Protein AF-C5CE84-F1 (afdb_monomer_lite)

Organism: Kosmotoga olearia (strain ATCC BAA-1733 / DSM 21960 / TBF 19.5.1) (NCBI:txid521045)

Structure (mmCIF, N/CA/C/O backbone):
data_AF-C5CE84-F1
#
_entry.id   AF-C5CE84-F1
#
loop_
_atom_site.group_PDB
_atom_site.id
_atom_site.type_symbol
_atom_site.label_atom_id
_atom_site.label_alt_id
_atom_site.label_comp_id
_atom_site.label_asym_id
_atom_site.label_entity_id
_atom_site.label_seq_id
_atom_site.pdbx_PDB_ins_code
_atom_site.Cartn_x
_atom_site.Cartn_y
_atom_site.Cartn_z
_atom_site.occupancy
_atom_site.B_iso_or_equiv
_atom_site.auth_seq_id
_atom_site.auth_comp_id
_atom_site.auth_asym_id
_atom_site.auth_atom_id
_atom_site.pdbx_PDB_model_num
ATOM 1 N N . MET A 1 1 ? 23.844 5.093 -7.177 1.00 65.25 1 MET A N 1
ATOM 2 C CA . MET A 1 1 ? 23.039 5.162 -8.413 1.00 65.25 1 MET A CA 1
ATOM 3 C C . MET A 1 1 ? 23.640 6.223 -9.319 1.00 65.25 1 MET A C 1
ATOM 5 O O . MET A 1 1 ? 23.905 7.320 -8.838 1.00 65.25 1 MET A O 1
ATOM 9 N N . GLU A 1 2 ? 23.893 5.894 -10.584 1.00 76.75 2 GLU A N 1
ATOM 10 C CA . GLU A 1 2 ? 24.463 6.831 -11.560 1.00 76.75 2 GLU A CA 1
ATOM 11 C C . GLU A 1 2 ? 23.515 8.010 -11.845 1.00 76.75 2 GLU A C 1
ATOM 13 O O . GLU A 1 2 ? 22.289 7.858 -11.843 1.00 76.75 2 GLU A O 1
ATOM 18 N N . LYS A 1 3 ? 24.077 9.202 -12.092 1.00 73.31 3 LYS A N 1
ATOM 19 C CA . LYS A 1 3 ? 23.316 10.443 -12.332 1.00 73.31 3 LYS A CA 1
ATOM 20 C C . LYS A 1 3 ? 22.379 10.320 -13.544 1.00 73.31 3 LYS A C 1
ATOM 22 O O . LYS A 1 3 ? 21.210 10.686 -13.445 1.00 73.31 3 LYS A O 1
ATOM 27 N N . SER A 1 4 ? 22.867 9.705 -14.619 1.00 79.44 4 SER A N 1
ATOM 28 C CA . SER A 1 4 ? 22.119 9.407 -15.848 1.00 79.44 4 SER A CA 1
ATOM 29 C C . SER A 1 4 ? 20.896 8.518 -15.595 1.00 79.44 4 SER A C 1
ATOM 31 O O . SER A 1 4 ? 19.817 8.752 -16.141 1.00 79.44 4 SER A O 1
ATOM 33 N N . LEU A 1 5 ? 21.026 7.515 -14.719 1.00 80.25 5 LEU A N 1
ATOM 34 C CA . LEU A 1 5 ? 19.924 6.623 -14.370 1.00 80.25 5 LEU A CA 1
ATOM 35 C C . LEU A 1 5 ? 18.842 7.372 -13.587 1.00 80.25 5 LEU A C 1
ATOM 37 O O . LEU A 1 5 ? 17.655 7.227 -13.869 1.00 80.25 5 LEU A O 1
ATOM 41 N N . ARG A 1 6 ? 19.236 8.227 -12.638 1.00 83.94 6 ARG A N 1
ATOM 42 C CA . ARG A 1 6 ? 18.285 9.040 -11.870 1.00 83.94 6 ARG A CA 1
ATOM 43 C C . ARG A 1 6 ? 17.503 10.008 -12.759 1.00 83.94 6 ARG A C 1
ATOM 45 O O . ARG A 1 6 ? 16.295 10.160 -12.568 1.00 83.94 6 ARG A O 1
ATOM 52 N N . GLU A 1 7 ? 18.171 10.639 -13.719 1.00 86.94 7 GLU A N 1
ATOM 53 C CA . GLU A 1 7 ? 17.544 11.525 -14.707 1.00 86.94 7 GLU A CA 1
ATOM 54 C C . GLU A 1 7 ? 16.517 10.759 -15.547 1.00 86.94 7 GLU A C 1
ATOM 56 O O . GLU A 1 7 ? 15.355 11.164 -15.596 1.00 86.94 7 GLU A O 1
ATOM 61 N N . LYS A 1 8 ? 16.884 9.577 -16.063 1.00 86.69 8 LYS A N 1
ATOM 62 C CA . LYS A 1 8 ? 15.969 8.705 -16.816 1.00 86.69 8 LYS A CA 1
ATOM 63 C C . LYS A 1 8 ? 14.709 8.332 -16.025 1.00 86.69 8 LYS A C 1
ATOM 65 O O . LYS A 1 8 ? 13.608 8.341 -16.570 1.00 86.69 8 LYS A O 1
ATOM 70 N N . TYR A 1 9 ? 14.838 7.986 -14.742 1.00 90.81 9 TYR A N 1
ATOM 71 C CA . TYR A 1 9 ? 13.667 7.677 -13.908 1.00 90.81 9 TYR A CA 1
ATOM 72 C C . TYR A 1 9 ? 12.831 8.928 -13.629 1.00 90.81 9 TYR A C 1
ATOM 74 O O . TYR A 1 9 ? 11.606 8.858 -13.641 1.00 90.81 9 TYR A O 1
ATOM 82 N N . THR A 1 10 ? 13.471 10.074 -13.406 1.00 91.00 10 THR A N 1
ATOM 83 C CA . THR A 1 10 ? 12.764 11.342 -13.174 1.00 91.00 10 THR A CA 1
ATOM 84 C C . THR A 1 10 ? 11.937 11.740 -14.396 1.00 91.00 10 THR A C 1
ATOM 86 O O . THR A 1 10 ? 10.775 12.115 -14.254 1.00 91.00 10 THR A O 1
ATOM 89 N N . GLU A 1 11 ? 12.494 11.575 -15.596 1.00 91.12 11 GLU A N 1
ATOM 90 C CA . GLU A 1 11 ? 11.783 11.771 -16.860 1.00 91.12 11 GLU A CA 1
ATOM 91 C C . GLU A 1 11 ? 10.609 10.786 -16.999 1.00 91.12 11 GLU A C 1
ATOM 93 O O . GLU A 1 11 ? 9.464 11.192 -17.231 1.00 91.12 11 GLU A O 1
ATOM 98 N N . ALA A 1 12 ? 10.872 9.491 -16.782 1.00 90.75 12 ALA A N 1
ATOM 99 C CA . ALA A 1 12 ? 9.869 8.440 -16.908 1.00 90.75 12 ALA A CA 1
ATOM 100 C C . ALA A 1 12 ? 8.685 8.630 -15.943 1.00 90.75 12 ALA A C 1
ATOM 102 O O . ALA A 1 12 ? 7.542 8.384 -16.332 1.00 90.75 12 ALA A O 1
ATOM 103 N N . PHE A 1 13 ? 8.921 9.102 -14.718 1.00 93.81 13 PHE A N 1
ATOM 104 C CA . PHE A 1 13 ? 7.906 9.251 -13.667 1.00 93.81 13 PHE A CA 1
ATOM 105 C C . PHE A 1 13 ? 7.607 10.721 -13.340 1.00 93.81 13 PHE A C 1
ATOM 107 O O . PHE A 1 13 ? 7.606 11.130 -12.180 1.00 93.81 13 PHE A O 1
ATOM 114 N N . SER A 1 14 ? 7.339 11.517 -14.372 1.00 90.12 14 SER A N 1
ATOM 115 C CA . SER A 1 14 ? 6.914 12.917 -14.275 1.00 90.12 14 SER A CA 1
ATOM 116 C C . SER A 1 14 ? 5.388 13.082 -14.406 1.00 90.12 14 SER A C 1
ATOM 118 O O . SER A 1 14 ? 4.668 12.159 -14.808 1.00 90.12 14 SER A O 1
ATOM 120 N N . GLY A 1 15 ? 4.873 14.260 -14.033 1.00 91.12 15 GLY A N 1
ATOM 121 C CA . GLY A 1 15 ? 3.444 14.590 -14.107 1.00 91.12 15 GLY A CA 1
ATOM 122 C C . GLY A 1 15 ? 2.581 13.631 -13.282 1.00 91.12 15 GLY A C 1
ATOM 123 O O . GLY A 1 15 ? 2.860 13.383 -12.110 1.00 91.12 15 GLY A O 1
ATOM 124 N N . ASN A 1 16 ? 1.572 13.025 -13.915 1.00 87.19 16 ASN A N 1
ATOM 125 C CA . ASN A 1 16 ? 0.648 12.081 -13.266 1.00 87.19 16 ASN A CA 1
ATOM 126 C C . ASN A 1 16 ? 1.332 10.831 -12.679 1.00 87.19 16 ASN A C 1
ATOM 128 O O . ASN A 1 16 ? 0.719 10.116 -11.895 1.00 87.19 16 ASN A O 1
ATOM 132 N N . TRP A 1 17 ? 2.596 10.569 -13.026 1.00 90.12 17 TRP A N 1
ATOM 133 C CA . TRP A 1 17 ? 3.357 9.397 -12.582 1.00 90.12 17 TRP A CA 1
ATOM 134 C C . TRP A 1 17 ? 4.300 9.682 -11.410 1.00 90.12 17 TRP A C 1
ATOM 136 O O . TRP A 1 17 ? 4.973 8.770 -10.928 1.00 90.12 17 TRP A O 1
ATOM 146 N N . GLN A 1 18 ? 4.344 10.923 -10.919 1.00 92.06 18 GLN A N 1
ATOM 147 C CA . GLN A 1 18 ? 5.282 11.344 -9.876 1.00 92.06 18 GLN A CA 1
ATOM 148 C C . GLN A 1 18 ? 5.135 10.548 -8.572 1.00 92.06 18 GLN A C 1
ATOM 150 O O . GLN A 1 18 ? 6.119 10.320 -7.866 1.00 92.06 18 GLN A O 1
ATOM 155 N N . TYR A 1 19 ? 3.932 10.049 -8.275 1.00 88.19 19 TYR A N 1
ATOM 156 C CA . TYR A 1 19 ? 3.688 9.202 -7.106 1.00 88.19 19 TYR A CA 1
ATOM 157 C C . TYR A 1 19 ? 4.468 7.873 -7.150 1.00 88.19 19 TYR A C 1
ATOM 159 O O . TYR A 1 19 ? 4.799 7.326 -6.096 1.00 88.19 19 TYR A O 1
ATOM 167 N N . LEU A 1 20 ? 4.816 7.377 -8.346 1.00 94.75 20 LEU A N 1
ATOM 168 C CA . LEU A 1 20 ? 5.628 6.170 -8.526 1.00 94.75 20 LEU A CA 1
ATOM 169 C C . LEU A 1 20 ? 7.128 6.442 -8.458 1.00 94.75 20 LEU A C 1
ATOM 171 O O . LEU A 1 20 ? 7.882 5.504 -8.218 1.00 94.75 20 LEU A O 1
ATOM 175 N N . LEU A 1 21 ? 7.584 7.687 -8.631 1.00 94.75 21 LEU A N 1
ATOM 176 C CA . LEU A 1 21 ? 9.012 7.995 -8.748 1.00 94.75 21 LEU A CA 1
ATOM 177 C C . LEU A 1 21 ? 9.803 7.494 -7.536 1.00 94.75 21 LEU A C 1
ATOM 179 O O . LEU A 1 21 ? 10.784 6.770 -7.687 1.00 94.75 21 LEU A O 1
ATOM 183 N N . LYS A 1 22 ? 9.355 7.827 -6.318 1.00 93.44 22 LYS A N 1
ATOM 184 C CA . LYS A 1 22 ? 10.049 7.405 -5.090 1.00 93.44 22 LYS A CA 1
ATOM 185 C C . LYS A 1 22 ? 10.108 5.881 -4.967 1.00 93.44 22 LYS A C 1
ATOM 187 O O . LYS A 1 22 ? 11.118 5.348 -4.517 1.00 93.44 22 LYS A O 1
ATOM 192 N N . PHE A 1 23 ? 9.041 5.194 -5.370 1.00 95.31 23 PHE A N 1
ATOM 193 C CA . PHE A 1 23 ? 8.992 3.737 -5.366 1.00 95.31 23 PHE A CA 1
ATOM 194 C C . PHE A 1 23 ? 9.948 3.148 -6.409 1.00 95.31 23 PHE A C 1
ATOM 196 O O . PHE A 1 23 ? 10.767 2.302 -6.069 1.00 95.31 23 PHE A O 1
ATOM 203 N N . ALA A 1 24 ? 9.927 3.662 -7.638 1.00 95.56 24 ALA A N 1
ATOM 204 C CA . ALA A 1 24 ? 10.794 3.217 -8.721 1.00 95.56 24 ALA A CA 1
ATOM 205 C C . ALA A 1 24 ? 12.283 3.392 -8.391 1.00 95.56 24 ALA A C 1
ATOM 207 O O . ALA A 1 24 ? 13.074 2.481 -8.620 1.00 95.56 24 ALA A O 1
ATOM 208 N N . LEU A 1 25 ? 12.656 4.523 -7.782 1.00 94.50 25 LEU A N 1
ATOM 209 C CA . LEU A 1 25 ? 14.024 4.760 -7.315 1.00 94.50 25 LEU A CA 1
ATOM 210 C C . LEU A 1 25 ? 14.442 3.758 -6.234 1.00 94.50 25 LEU A C 1
ATOM 212 O O . LEU A 1 25 ? 15.546 3.229 -6.286 1.00 94.50 25 LEU A O 1
ATOM 216 N N . LYS A 1 26 ? 13.556 3.440 -5.283 1.00 94.88 26 LYS A N 1
ATOM 217 C CA . LYS A 1 26 ? 13.839 2.441 -4.243 1.00 94.88 26 LYS A CA 1
ATOM 218 C C . LYS A 1 26 ? 13.962 1.023 -4.802 1.00 94.88 26 LYS A C 1
ATOM 220 O O . LYS A 1 26 ? 14.795 0.258 -4.328 1.00 94.88 26 LYS A O 1
ATOM 225 N N . ILE A 1 27 ? 13.170 0.682 -5.818 1.00 95.88 27 ILE A N 1
ATOM 226 C CA . ILE A 1 27 ? 13.286 -0.597 -6.529 1.00 95.88 27 ILE A CA 1
ATOM 227 C C . ILE A 1 27 ? 14.625 -0.688 -7.263 1.00 95.88 27 ILE A C 1
ATOM 229 O O . ILE A 1 27 ? 15.290 -1.717 -7.169 1.00 95.88 27 ILE A O 1
ATOM 233 N N . ALA A 1 28 ? 15.044 0.387 -7.935 1.00 94.06 28 ALA A N 1
ATOM 234 C CA . ALA A 1 28 ? 16.347 0.467 -8.588 1.00 94.06 28 ALA A CA 1
ATOM 235 C C . ALA A 1 28 ? 17.499 0.312 -7.580 1.00 94.06 28 ALA A C 1
ATOM 237 O O . ALA A 1 28 ? 18.366 -0.532 -7.774 1.00 94.06 28 ALA A O 1
ATOM 238 N N . GLU A 1 29 ? 17.458 1.040 -6.456 1.00 93.62 29 GLU A N 1
ATOM 239 C CA . GLU A 1 29 ? 18.428 0.908 -5.354 1.00 93.62 29 GLU A CA 1
ATOM 240 C C . GLU A 1 29 ? 18.503 -0.524 -4.795 1.00 93.62 29 GLU A C 1
ATOM 242 O O . GLU A 1 29 ? 19.568 -0.962 -4.369 1.00 93.62 29 GLU A O 1
ATOM 247 N N . ALA A 1 30 ? 17.391 -1.263 -4.819 1.00 93.62 30 ALA A N 1
ATOM 248 C CA . ALA A 1 30 ? 17.318 -2.664 -4.409 1.00 93.62 30 ALA A CA 1
ATOM 249 C C . ALA A 1 30 ? 17.747 -3.664 -5.508 1.00 93.62 30 ALA A C 1
ATOM 251 O O . ALA A 1 30 ? 17.568 -4.867 -5.330 1.00 93.62 30 ALA A O 1
ATOM 252 N N . GLY A 1 31 ? 18.281 -3.192 -6.640 1.00 92.81 31 GLY A N 1
ATOM 253 C CA . GLY A 1 31 ? 18.775 -4.012 -7.754 1.00 92.81 31 GLY A CA 1
ATOM 254 C C . GLY A 1 31 ? 17.758 -4.277 -8.872 1.00 92.81 31 GLY A C 1
ATOM 255 O O . GLY A 1 31 ? 18.089 -4.917 -9.869 1.00 92.81 31 GLY A O 1
ATOM 256 N N . GLY A 1 32 ? 16.526 -3.776 -8.754 1.00 93.81 32 GLY A N 1
ATOM 257 C CA . GLY A 1 32 ? 15.447 -3.926 -9.738 1.00 93.81 32 GLY A CA 1
ATOM 258 C C . GLY A 1 32 ? 15.529 -2.951 -10.916 1.00 93.81 32 GLY A C 1
ATOM 259 O O . GLY A 1 32 ? 14.519 -2.362 -11.297 1.00 93.81 32 GLY A O 1
ATOM 260 N N . GLU A 1 33 ? 16.716 -2.735 -11.478 1.00 92.06 33 GLU A N 1
ATOM 261 C CA . GLU A 1 33 ? 16.923 -1.725 -12.516 1.00 92.06 33 GLU A CA 1
ATOM 262 C C . GLU A 1 33 ? 16.380 -2.145 -13.892 1.00 92.06 33 GLU A C 1
ATOM 264 O O . GLU A 1 33 ? 16.524 -3.287 -14.348 1.00 92.06 33 GLU A O 1
ATOM 269 N N . PHE A 1 34 ? 15.787 -1.188 -14.609 1.00 87.75 34 PHE A N 1
ATOM 270 C CA . PHE A 1 34 ? 15.413 -1.381 -16.007 1.00 87.75 34 PHE A CA 1
ATOM 271 C C . PHE A 1 34 ? 16.640 -1.351 -16.931 1.00 87.75 34 PHE A C 1
ATOM 273 O O . PHE A 1 34 ? 17.454 -0.431 -16.832 1.00 87.75 34 PHE A O 1
ATOM 280 N N . PRO A 1 35 ? 16.731 -2.259 -17.923 1.00 84.50 35 PRO A N 1
ATOM 281 C CA . PRO A 1 35 ? 17.741 -2.168 -18.973 1.00 84.50 35 PRO A CA 1
ATOM 282 C C . PRO A 1 35 ? 17.743 -0.799 -19.686 1.00 84.50 35 PRO A C 1
ATOM 284 O O . PRO A 1 35 ? 16.663 -0.221 -19.882 1.00 84.50 35 PRO A O 1
ATOM 287 N N . PRO A 1 36 ? 18.899 -0.309 -20.180 1.00 81.19 36 PRO A N 1
ATOM 288 C CA . PRO A 1 36 ? 19.010 1.012 -20.810 1.00 81.19 36 PRO A CA 1
ATOM 289 C C . PRO A 1 36 ? 18.028 1.253 -21.965 1.00 81.19 36 PRO A C 1
ATOM 291 O O . PRO A 1 36 ? 17.483 2.347 -22.080 1.00 81.19 36 PRO A O 1
ATOM 294 N N . LYS A 1 37 ? 17.721 0.220 -22.759 1.00 85.06 37 LYS A N 1
ATOM 295 C CA . LYS A 1 37 ? 16.806 0.294 -23.915 1.00 85.06 37 LYS A CA 1
ATOM 296 C C . LYS A 1 37 ? 15.318 0.122 -23.569 1.00 85.06 37 LYS A C 1
ATOM 298 O O . LYS A 1 37 ? 14.487 0.040 -24.466 1.00 85.06 37 LYS A O 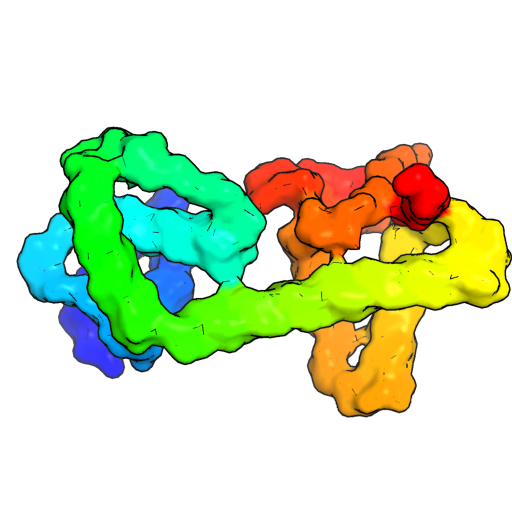1
ATOM 303 N N . THR A 1 38 ? 14.963 0.028 -22.287 1.00 89.44 38 THR A N 1
A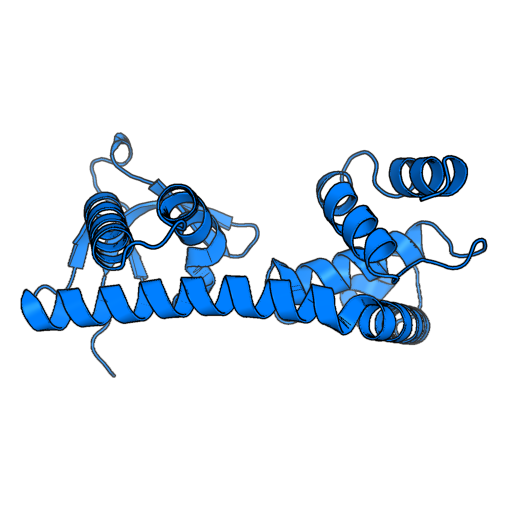TOM 304 C CA . THR A 1 38 ? 13.556 -0.109 -21.877 1.00 89.44 38 THR A CA 1
ATOM 305 C C . THR A 1 38 ? 12.800 1.190 -22.130 1.00 89.44 38 THR A C 1
ATOM 307 O O . THR A 1 38 ? 13.266 2.254 -21.715 1.00 89.44 38 THR A O 1
ATOM 310 N N . THR A 1 39 ? 11.636 1.088 -22.777 1.00 92.12 39 THR A N 1
ATOM 311 C CA . THR A 1 39 ? 10.757 2.226 -23.073 1.00 92.12 39 THR A CA 1
ATOM 312 C C . THR A 1 39 ? 10.101 2.780 -21.808 1.00 92.12 39 THR A C 1
ATOM 314 O O . THR A 1 39 ? 9.842 2.036 -20.859 1.00 92.12 39 THR A O 1
ATOM 317 N N . ILE A 1 40 ? 9.766 4.075 -21.808 1.00 93.19 40 ILE A N 1
ATOM 318 C CA . ILE A 1 40 ? 9.080 4.734 -20.683 1.00 93.19 40 ILE A CA 1
ATOM 319 C C . ILE A 1 40 ? 7.751 4.038 -20.359 1.00 93.19 40 ILE A C 1
ATOM 321 O O . ILE A 1 40 ? 7.470 3.787 -19.189 1.00 93.19 40 ILE A O 1
ATOM 325 N N . SER A 1 41 ? 6.962 3.652 -21.368 1.00 93.31 41 SER A N 1
ATOM 326 C CA . SER A 1 41 ? 5.691 2.946 -21.147 1.00 93.31 41 SER A CA 1
ATOM 327 C C . SER A 1 41 ? 5.885 1.598 -20.453 1.00 93.31 41 SER A C 1
ATOM 329 O O . SER A 1 41 ? 5.151 1.262 -19.528 1.00 93.31 41 SER A O 1
ATOM 331 N N . SER A 1 42 ? 6.935 0.852 -20.819 1.00 94.19 42 SER A N 1
ATOM 332 C CA . SER A 1 42 ? 7.283 -0.391 -20.119 1.00 94.19 42 SER A CA 1
ATOM 333 C C . SER A 1 42 ? 7.688 -0.125 -18.670 1.00 94.19 42 SER A C 1
ATOM 335 O O . SER A 1 42 ? 7.289 -0.876 -17.781 1.00 94.19 42 SER A O 1
ATOM 337 N N . MET A 1 43 ? 8.460 0.940 -18.422 1.00 95.44 43 MET A N 1
ATOM 338 C CA . MET A 1 43 ? 8.863 1.325 -17.067 1.00 95.44 43 MET A CA 1
ATOM 339 C C . MET A 1 43 ? 7.650 1.666 -16.199 1.00 95.44 43 MET A C 1
ATOM 341 O O . MET A 1 43 ? 7.529 1.155 -15.084 1.00 95.44 43 MET A O 1
ATOM 345 N N . ARG A 1 44 ? 6.729 2.478 -16.732 1.00 96.31 44 ARG A N 1
ATOM 346 C CA . ARG A 1 44 ? 5.491 2.876 -16.055 1.00 96.31 44 ARG A CA 1
ATOM 347 C C . ARG A 1 44 ? 4.594 1.683 -15.762 1.00 96.31 44 ARG A C 1
ATOM 349 O O . ARG A 1 44 ? 4.267 1.478 -14.599 1.00 96.31 44 ARG A O 1
ATOM 356 N N . GLY A 1 45 ? 4.302 0.848 -16.759 1.00 96.50 45 GLY A N 1
ATOM 357 C CA . GLY A 1 45 ? 3.473 -0.343 -16.569 1.00 96.50 45 GLY A CA 1
ATOM 358 C C . GLY A 1 45 ? 4.053 -1.321 -15.541 1.00 96.50 45 GLY A C 1
ATOM 359 O O . GLY A 1 45 ? 3.324 -1.841 -14.699 1.00 96.50 45 GLY A O 1
ATOM 360 N N . CYS A 1 46 ? 5.375 -1.534 -15.539 1.00 96.88 46 CYS A N 1
ATOM 361 C CA . CYS A 1 46 ? 6.017 -2.392 -14.537 1.00 96.88 46 CYS A CA 1
ATOM 362 C C . CYS A 1 46 ? 5.915 -1.813 -13.123 1.00 96.88 46 CYS A C 1
ATOM 364 O O . CYS A 1 46 ? 5.623 -2.548 -12.180 1.00 96.88 46 CYS A O 1
ATOM 366 N N . MET A 1 47 ? 6.171 -0.512 -12.961 1.00 97.31 47 MET A N 1
ATOM 367 C CA . MET A 1 47 ? 6.097 0.128 -11.649 1.00 97.31 47 MET A CA 1
ATOM 368 C C . MET A 1 47 ? 4.666 0.236 -11.144 1.00 97.31 47 MET A C 1
ATOM 370 O O . MET A 1 47 ? 4.453 0.018 -9.959 1.00 97.31 47 MET A O 1
ATOM 374 N N . GLU A 1 48 ? 3.693 0.504 -12.014 1.00 96.69 48 GLU A N 1
ATOM 375 C CA . GLU A 1 48 ? 2.275 0.485 -11.657 1.00 96.69 48 GLU A CA 1
ATOM 376 C C . GLU A 1 48 ? 1.860 -0.907 -11.176 1.00 96.69 48 GLU A C 1
ATOM 378 O O . GLU A 1 48 ? 1.316 -1.033 -10.082 1.00 96.69 48 GLU A O 1
ATOM 383 N N . PHE A 1 49 ? 2.227 -1.964 -11.911 1.00 97.44 49 PHE A N 1
ATOM 384 C CA . PHE A 1 49 ? 1.958 -3.343 -11.499 1.00 97.44 49 PHE A CA 1
ATOM 385 C C . PHE A 1 49 ? 2.541 -3.651 -10.113 1.00 97.44 49 PHE A C 1
ATOM 387 O O . PHE A 1 49 ? 1.846 -4.156 -9.229 1.00 97.44 49 PHE A O 1
ATOM 394 N N . LEU A 1 50 ? 3.828 -3.355 -9.908 1.00 97.19 50 LEU A N 1
ATOM 395 C CA . LEU A 1 50 ? 4.511 -3.640 -8.646 1.00 97.19 50 LEU A CA 1
ATOM 396 C C . LEU A 1 50 ? 3.967 -2.783 -7.500 1.00 97.19 50 LEU A C 1
ATOM 398 O O . LEU A 1 50 ? 3.809 -3.285 -6.388 1.00 97.19 50 LEU A O 1
ATOM 402 N N . TYR A 1 51 ? 3.642 -1.519 -7.762 1.00 96.75 51 TYR A N 1
ATOM 403 C CA . TYR A 1 51 ? 3.048 -0.626 -6.777 1.00 96.75 51 TYR A CA 1
ATOM 404 C C . TYR A 1 51 ? 1.675 -1.139 -6.347 1.00 96.75 51 TYR A C 1
ATOM 406 O O . TYR A 1 51 ? 1.434 -1.298 -5.152 1.00 96.75 51 TYR A O 1
ATOM 414 N N . SER A 1 52 ? 0.806 -1.502 -7.291 1.00 95.69 52 SER A N 1
ATOM 415 C CA . SER A 1 52 ? -0.513 -2.038 -6.960 1.00 95.69 52 SER A CA 1
ATOM 416 C C . SER A 1 52 ? -0.432 -3.373 -6.212 1.00 95.69 52 SER A C 1
ATOM 418 O O . SER A 1 52 ? -1.166 -3.587 -5.249 1.00 95.69 52 SER A O 1
ATOM 420 N N . LYS A 1 53 ? 0.523 -4.243 -6.568 1.00 96.12 53 LYS A N 1
ATOM 421 C CA . LYS A 1 53 ? 0.731 -5.541 -5.904 1.00 96.12 53 LYS A CA 1
ATOM 422 C C . LYS A 1 53 ? 1.296 -5.419 -4.483 1.00 96.12 53 LYS A C 1
ATOM 424 O O . LYS A 1 53 ? 0.839 -6.117 -3.577 1.00 96.12 53 LYS A O 1
ATOM 429 N N . TYR A 1 54 ? 2.316 -4.583 -4.281 1.00 95.81 54 TYR A N 1
ATOM 430 C CA . TYR A 1 54 ? 3.092 -4.557 -3.032 1.00 95.81 54 TYR A CA 1
ATOM 431 C C . TYR A 1 54 ? 2.767 -3.388 -2.112 1.00 95.81 54 TYR A C 1
ATOM 433 O O . TYR A 1 54 ? 2.852 -3.550 -0.899 1.00 95.81 54 TYR A O 1
ATOM 441 N N . ILE A 1 55 ? 2.400 -2.233 -2.668 1.00 95.06 55 ILE A N 1
ATOM 442 C CA . ILE A 1 55 ? 2.018 -1.052 -1.893 1.00 95.06 55 ILE A CA 1
ATOM 443 C C . ILE A 1 55 ? 0.505 -1.034 -1.716 1.00 95.06 55 ILE A C 1
ATOM 445 O O . ILE A 1 55 ? 0.045 -1.034 -0.588 1.00 95.06 55 ILE A O 1
ATOM 449 N N . GLU A 1 56 ? -0.283 -1.069 -2.791 1.00 95.12 56 GLU A N 1
ATOM 450 C CA . GLU A 1 56 ? -1.753 -1.000 -2.682 1.00 95.12 56 GLU A CA 1
ATOM 451 C C . GLU A 1 56 ? -2.406 -2.337 -2.316 1.00 95.12 56 GLU A C 1
ATOM 453 O O . GLU A 1 56 ? -3.573 -2.362 -1.945 1.00 95.12 56 GLU A O 1
ATOM 458 N N . ARG A 1 57 ? -1.673 -3.453 -2.408 1.00 94.88 57 ARG A N 1
ATOM 459 C CA . ARG A 1 57 ? -2.135 -4.792 -1.999 1.00 94.88 57 ARG A CA 1
ATOM 460 C C . ARG A 1 57 ? -3.487 -5.182 -2.619 1.00 94.88 57 ARG A C 1
ATOM 462 O O . ARG A 1 57 ? -4.290 -5.861 -1.983 1.00 94.88 57 ARG A O 1
ATOM 469 N N . VAL A 1 58 ? -3.728 -4.774 -3.864 1.00 93.19 58 VAL A N 1
ATOM 470 C CA . VAL A 1 58 ? -4.941 -5.122 -4.620 1.00 93.19 58 VAL A CA 1
ATOM 471 C C . VAL A 1 58 ? -4.654 -6.190 -5.675 1.00 93.19 58 VAL A C 1
ATOM 473 O O . VAL A 1 58 ? -3.518 -6.295 -6.149 1.00 93.19 58 VAL A O 1
ATOM 476 N N . PRO A 1 59 ? -5.664 -6.986 -6.075 1.00 92.44 59 PRO A N 1
ATOM 477 C CA . PRO A 1 59 ? -5.554 -7.847 -7.244 1.00 92.44 59 PRO A CA 1
ATOM 478 C C . PRO A 1 59 ? -5.166 -7.026 -8.476 1.00 92.44 59 PRO A C 1
ATOM 480 O O . PRO A 1 59 ? -5.777 -5.998 -8.763 1.00 92.44 59 PRO A O 1
ATOM 483 N N . VAL A 1 60 ? -4.142 -7.481 -9.196 1.00 93.81 60 VAL A N 1
ATOM 484 C CA . VAL A 1 60 ? -3.608 -6.761 -10.354 1.00 93.81 60 VAL A CA 1
ATOM 485 C C . VAL A 1 60 ? -3.997 -7.480 -11.638 1.00 93.81 60 VAL A C 1
ATOM 487 O O . VAL A 1 60 ? -3.600 -8.626 -11.855 1.00 93.81 60 VAL A O 1
ATOM 490 N N . ASP A 1 61 ? -4.729 -6.791 -12.512 1.00 95.75 61 ASP A N 1
ATOM 491 C CA . ASP A 1 61 ? -4.989 -7.263 -13.870 1.00 95.75 61 ASP A CA 1
ATOM 492 C C . ASP A 1 61 ? -3.842 -6.841 -14.796 1.00 95.75 61 ASP A C 1
ATOM 494 O O . ASP A 1 61 ? -3.691 -5.678 -15.182 1.00 95.75 61 ASP A O 1
ATOM 498 N N . ILE A 1 62 ? -3.017 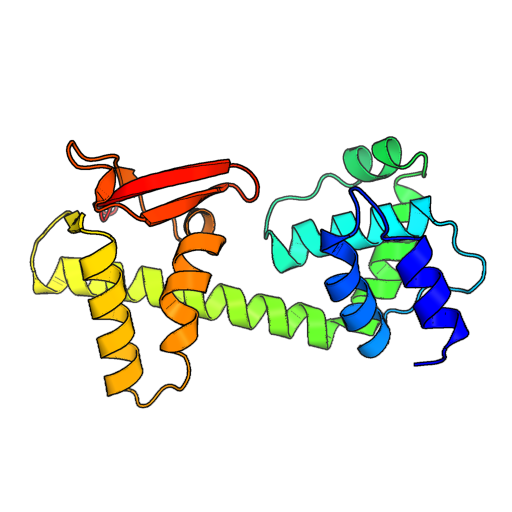-7.821 -15.160 1.00 95.56 62 ILE A N 1
ATOM 499 C CA . ILE A 1 62 ? -1.866 -7.599 -16.030 1.00 95.56 62 ILE A CA 1
ATOM 500 C C . ILE A 1 62 ? -2.262 -7.148 -17.439 1.00 95.56 62 ILE A C 1
ATOM 502 O O . ILE A 1 62 ? -1.518 -6.386 -18.048 1.00 95.56 62 ILE A O 1
ATOM 506 N N . LYS A 1 63 ? -3.411 -7.596 -17.965 1.00 96.75 63 LYS A N 1
ATOM 507 C CA . LYS A 1 63 ? -3.870 -7.210 -19.306 1.00 96.75 63 LYS A CA 1
ATOM 508 C C . LYS A 1 63 ? -4.307 -5.755 -19.301 1.00 96.75 63 LYS A C 1
ATOM 510 O O . LYS A 1 63 ? -3.902 -5.007 -20.185 1.00 96.75 63 LYS A O 1
ATOM 515 N N . LEU A 1 64 ? -5.062 -5.355 -18.278 1.00 96.75 64 LEU A N 1
ATOM 516 C CA . LEU A 1 64 ? -5.521 -3.978 -18.118 1.00 96.75 64 LEU A CA 1
ATOM 517 C C . LEU A 1 64 ? -4.344 -2.995 -18.088 1.00 96.75 64 LEU A C 1
ATOM 519 O O . LEU A 1 64 ? -4.322 -2.040 -18.862 1.00 96.75 64 LEU A O 1
ATOM 523 N N . ILE A 1 65 ? -3.339 -3.260 -17.245 1.00 96.25 65 ILE A N 1
ATOM 524 C CA . ILE A 1 65 ? -2.146 -2.406 -17.162 1.00 96.25 65 ILE A CA 1
ATOM 525 C C . ILE A 1 65 ? -1.373 -2.438 -18.483 1.00 96.25 65 ILE A C 1
ATOM 527 O O . ILE A 1 65 ? -0.984 -1.391 -18.992 1.00 96.25 65 ILE A O 1
ATOM 531 N N . ALA A 1 66 ? -1.157 -3.618 -19.070 1.00 95.88 66 ALA A N 1
ATOM 532 C CA . ALA A 1 66 ? -0.395 -3.730 -20.309 1.00 95.88 66 ALA A CA 1
ATOM 533 C C . ALA A 1 66 ? -1.017 -2.900 -21.445 1.00 95.88 66 ALA A C 1
ATOM 535 O O . ALA A 1 66 ? -0.332 -2.089 -22.070 1.00 95.88 66 ALA A O 1
ATOM 536 N N . TYR A 1 67 ? -2.327 -3.025 -21.652 1.00 96.25 67 TYR A N 1
ATOM 537 C CA . TYR A 1 67 ? -3.034 -2.273 -22.685 1.00 96.25 67 TYR A CA 1
ATOM 538 C C . TYR A 1 67 ? -3.081 -0.772 -22.396 1.00 96.25 67 TYR A C 1
ATOM 540 O O . TYR A 1 67 ? -2.883 0.016 -23.319 1.00 96.25 67 TYR A O 1
ATOM 548 N N . GLY A 1 68 ? -3.234 -0.365 -21.130 1.00 95.06 68 GLY A N 1
ATOM 549 C CA . GLY A 1 68 ? -3.178 1.047 -20.729 1.00 95.06 68 GLY A CA 1
ATOM 550 C C . GLY A 1 68 ? -1.844 1.734 -21.051 1.00 95.06 68 GLY A C 1
ATOM 551 O O . GLY A 1 68 ? -1.803 2.949 -21.234 1.00 95.06 68 GLY A O 1
ATOM 552 N N . HIS A 1 69 ? -0.765 0.958 -21.184 1.00 94.81 69 HIS A N 1
ATOM 553 C CA . HIS A 1 69 ? 0.574 1.442 -21.538 1.00 94.81 69 HIS A CA 1
ATOM 554 C C . HIS A 1 69 ? 1.001 1.106 -22.973 1.00 94.81 69 HIS A C 1
ATOM 556 O O . HIS A 1 69 ? 2.144 1.376 -23.343 1.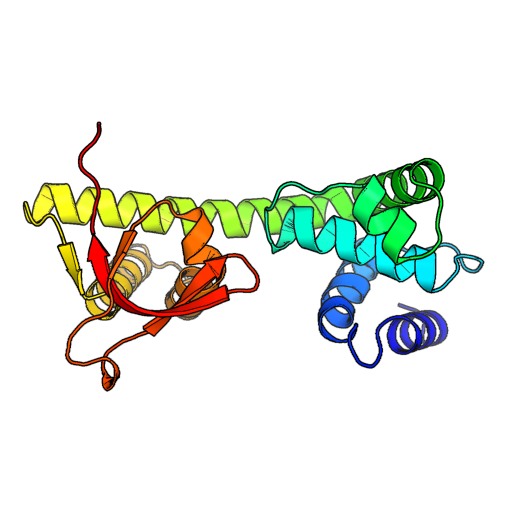00 94.81 69 HIS A O 1
ATOM 562 N N . GLY A 1 70 ? 0.125 0.514 -23.790 1.00 94.75 70 GLY A N 1
ATOM 563 C CA . GLY A 1 70 ? 0.459 0.124 -25.165 1.00 94.75 70 GLY A CA 1
ATOM 564 C C . GLY A 1 70 ? 1.563 -0.939 -25.255 1.00 94.75 70 GLY A C 1
ATOM 565 O O . GLY A 1 70 ? 2.360 -0.929 -26.190 1.00 94.75 70 GLY A O 1
ATOM 566 N N . ILE A 1 71 ? 1.645 -1.839 -24.271 1.00 95.38 71 ILE A N 1
ATOM 567 C CA . ILE A 1 71 ? 2.593 -2.962 -24.234 1.00 95.38 71 ILE A CA 1
ATOM 568 C C . ILE A 1 71 ? 1.838 -4.293 -24.249 1.00 95.38 71 ILE A C 1
ATOM 570 O O . ILE A 1 71 ? 0.687 -4.374 -23.824 1.00 95.38 71 ILE A O 1
ATOM 574 N N . THR A 1 72 ? 2.480 -5.367 -24.714 1.00 96.31 72 THR A N 1
ATOM 575 C CA . THR A 1 72 ? 1.850 -6.694 -24.651 1.00 96.31 72 THR A CA 1
ATOM 576 C C . THR A 1 72 ? 1.870 -7.239 -23.215 1.00 96.31 72 THR A C 1
ATOM 578 O O . THR A 1 72 ? 2.854 -7.018 -22.492 1.00 96.31 72 THR A O 1
ATOM 581 N N . PRO A 1 73 ? 0.833 -7.982 -22.780 1.00 97.44 73 PRO A N 1
ATOM 582 C CA . PRO A 1 73 ? 0.803 -8.607 -21.456 1.00 97.44 73 PRO A CA 1
ATOM 583 C C . PRO A 1 73 ? 2.019 -9.501 -21.181 1.00 97.44 73 PRO A C 1
ATOM 585 O O . PRO A 1 73 ? 2.538 -9.527 -20.066 1.00 97.44 73 PRO A O 1
ATOM 588 N N . GLU A 1 74 ? 2.526 -10.196 -22.199 1.00 96.44 74 GLU A N 1
ATOM 589 C CA . GLU A 1 74 ? 3.696 -11.074 -22.116 1.00 96.44 74 GLU A CA 1
ATOM 590 C C . GLU A 1 74 ? 4.970 -10.275 -21.839 1.00 96.44 74 GLU A C 1
ATOM 592 O O . GLU A 1 74 ? 5.784 -10.663 -20.993 1.00 96.44 74 GLU A O 1
ATOM 597 N N . THR A 1 75 ? 5.127 -9.133 -22.516 1.00 94.06 75 THR A N 1
ATOM 598 C CA . THR A 1 75 ? 6.263 -8.227 -22.315 1.00 94.06 75 THR A CA 1
ATOM 599 C C . THR A 1 75 ? 6.238 -7.653 -20.904 1.00 94.06 75 THR A C 1
ATOM 601 O O . THR A 1 75 ? 7.252 -7.709 -20.203 1.00 94.06 75 THR A O 1
ATOM 604 N N . LEU A 1 76 ? 5.071 -7.177 -20.452 1.00 96.25 76 LEU A N 1
ATOM 605 C CA . LEU A 1 76 ? 4.898 -6.675 -19.091 1.00 96.25 76 LEU A CA 1
ATOM 606 C C . LEU A 1 76 ? 5.241 -7.760 -18.063 1.00 96.25 76 LEU A C 1
ATOM 608 O O . LEU A 1 76 ? 6.060 -7.531 -17.175 1.00 96.25 76 LEU A O 1
ATOM 612 N N . LYS A 1 77 ? 4.692 -8.969 -18.228 1.00 96.62 77 LYS A N 1
ATOM 613 C CA . LYS A 1 77 ? 4.939 -10.111 -17.334 1.00 96.62 77 LYS A CA 1
ATOM 614 C C . LYS A 1 77 ? 6.422 -10.441 -17.227 1.00 96.62 77 LYS A C 1
ATOM 616 O O . LYS A 1 77 ? 6.927 -10.669 -16.127 1.00 96.62 77 LYS A O 1
ATOM 621 N N . LYS A 1 78 ? 7.126 -10.469 -18.361 1.00 95.25 78 LYS A N 1
ATOM 622 C CA . LYS A 1 78 ? 8.562 -10.761 -18.418 1.00 95.25 78 LYS A CA 1
ATOM 623 C C . LYS A 1 78 ? 9.377 -9.710 -17.663 1.00 95.25 78 LYS A C 1
ATOM 625 O O . LYS A 1 78 ? 10.242 -10.077 -16.868 1.00 95.25 78 LYS A O 1
ATOM 630 N N . HIS A 1 79 ? 9.106 -8.426 -17.892 1.00 95.06 79 HIS A N 1
ATOM 631 C CA . HIS A 1 79 ? 9.824 -7.337 -17.226 1.00 95.06 79 HIS A CA 1
ATOM 632 C C . HIS A 1 79 ? 9.525 -7.274 -15.727 1.00 95.06 79 HIS A C 1
ATOM 634 O O . HIS A 1 79 ? 10.466 -7.235 -14.935 1.00 95.06 79 HIS A O 1
ATOM 640 N N . VAL A 1 80 ? 8.250 -7.363 -15.337 1.00 96.75 80 VAL A N 1
ATOM 641 C CA . VAL A 1 80 ? 7.833 -7.424 -13.930 1.00 96.75 80 VAL A CA 1
ATOM 642 C C . VAL A 1 80 ? 8.540 -8.568 -13.222 1.00 96.75 80 VAL A C 1
ATOM 644 O O . VAL A 1 80 ? 9.185 -8.326 -12.213 1.00 96.75 80 VAL A O 1
ATOM 647 N N . LYS A 1 81 ? 8.511 -9.789 -13.774 1.00 96.50 81 LYS A N 1
ATOM 648 C CA . LYS A 1 81 ? 9.164 -10.951 -13.151 1.00 96.50 81 LYS A CA 1
ATOM 649 C C . LYS A 1 81 ? 10.660 -10.721 -12.933 1.00 96.50 81 LYS A C 1
ATOM 651 O O . LYS A 1 81 ? 11.190 -11.088 -11.889 1.00 96.50 81 LYS A O 1
ATOM 656 N N . LYS A 1 82 ? 11.350 -10.116 -13.905 1.00 95.88 82 LYS A N 1
ATOM 657 C CA . LYS A 1 82 ? 12.783 -9.819 -13.790 1.00 95.88 82 LYS A CA 1
ATOM 658 C C . LYS A 1 82 ? 13.061 -8.831 -12.651 1.00 95.88 82 LYS A C 1
ATOM 660 O O . LYS A 1 82 ? 13.937 -9.089 -11.833 1.00 95.88 82 LYS A O 1
ATOM 665 N N . ILE A 1 83 ? 12.312 -7.732 -12.602 1.00 96.56 83 ILE A N 1
ATOM 666 C CA . ILE A 1 83 ? 12.483 -6.671 -11.599 1.00 96.56 83 ILE A CA 1
ATOM 667 C C . ILE A 1 83 ? 12.076 -7.164 -10.213 1.00 96.56 83 ILE A C 1
ATOM 669 O O . ILE A 1 83 ? 12.798 -6.947 -9.245 1.00 96.56 83 ILE A O 1
ATOM 673 N N . GLU A 1 84 ? 10.948 -7.867 -10.129 1.00 96.25 84 GLU A N 1
ATOM 674 C CA . GLU A 1 84 ? 10.422 -8.445 -8.897 1.00 96.25 84 GLU A CA 1
ATOM 675 C C . GLU A 1 84 ? 11.426 -9.408 -8.273 1.00 96.25 84 GLU A C 1
ATOM 677 O O . GLU A 1 84 ? 11.699 -9.304 -7.084 1.00 96.25 84 GLU A O 1
ATOM 682 N N . ASN A 1 85 ? 12.023 -10.297 -9.073 1.00 96.88 85 ASN A N 1
ATOM 683 C CA . ASN A 1 85 ? 13.035 -11.234 -8.592 1.00 96.88 85 ASN A CA 1
ATOM 684 C C . ASN A 1 85 ? 14.288 -10.519 -8.076 1.00 96.88 85 ASN A C 1
ATOM 686 O O . ASN A 1 85 ? 14.830 -10.918 -7.049 1.00 96.88 85 ASN A O 1
ATOM 690 N N . ALA A 1 86 ? 14.741 -9.475 -8.773 1.00 96.56 86 ALA A N 1
ATOM 691 C CA . ALA A 1 86 ? 15.930 -8.727 -8.379 1.00 96.56 86 ALA A CA 1
ATOM 692 C C . ALA A 1 86 ? 15.708 -7.940 -7.075 1.00 96.56 86 ALA A C 1
ATOM 694 O O . ALA A 1 86 ? 16.542 -7.989 -6.179 1.00 96.56 86 ALA A O 1
ATOM 695 N N . ALA A 1 87 ? 14.550 -7.292 -6.927 1.00 96.56 87 ALA A N 1
ATOM 696 C CA . ALA A 1 87 ? 14.204 -6.490 -5.753 1.00 96.56 87 ALA A CA 1
ATOM 697 C C . ALA A 1 87 ? 13.375 -7.260 -4.701 1.00 96.56 87 ALA A C 1
ATOM 699 O O . ALA A 1 87 ? 12.735 -6.645 -3.842 1.00 96.56 87 ALA A O 1
ATOM 700 N N . ILE A 1 88 ? 13.351 -8.601 -4.746 1.00 96.12 88 ILE A N 1
ATOM 701 C CA . ILE A 1 88 ? 12.369 -9.406 -3.997 1.00 96.12 88 ILE A CA 1
ATOM 702 C C . ILE A 1 88 ? 12.469 -9.219 -2.484 1.00 96.12 88 ILE A C 1
ATOM 704 O O . ILE A 1 88 ? 11.450 -9.204 -1.796 1.00 96.12 88 ILE A O 1
ATOM 708 N N . VAL A 1 89 ? 13.682 -9.056 -1.953 1.00 96.38 89 VAL A N 1
ATOM 709 C CA . VAL A 1 89 ? 13.911 -8.869 -0.514 1.00 96.38 89 VAL A CA 1
ATOM 710 C C . VAL A 1 89 ? 13.277 -7.561 -0.041 1.00 96.38 89 VAL A C 1
ATOM 712 O O . VAL A 1 89 ? 12.566 -7.546 0.962 1.00 96.38 89 VAL A O 1
ATOM 715 N N . TYR A 1 90 ? 13.466 -6.481 -0.802 1.00 96.12 90 TYR A N 1
ATOM 716 C CA . TYR A 1 90 ? 12.860 -5.181 -0.519 1.00 96.12 90 TYR A CA 1
ATOM 717 C C . TYR A 1 90 ? 11.332 -5.212 -0.672 1.00 96.12 90 TYR A C 1
ATOM 719 O O . TYR A 1 90 ? 10.600 -4.736 0.191 1.00 96.12 90 TYR A O 1
ATOM 727 N N . LEU A 1 91 ? 10.826 -5.837 -1.735 1.00 96.62 91 LEU A N 1
ATOM 728 C CA . LEU A 1 91 ? 9.386 -5.976 -1.957 1.00 96.62 91 LEU A CA 1
ATOM 729 C C . LEU A 1 91 ? 8.703 -6.795 -0.849 1.00 96.62 91 LEU A C 1
ATOM 731 O O . LEU A 1 91 ? 7.624 -6.432 -0.376 1.00 96.62 91 LEU A O 1
ATOM 735 N N . LYS A 1 92 ? 9.349 -7.870 -0.380 1.00 95.19 92 LYS A N 1
ATOM 736 C CA . LYS A 1 92 ? 8.879 -8.652 0.772 1.00 95.19 92 LYS A CA 1
ATOM 737 C C . LYS A 1 92 ? 8.932 -7.854 2.070 1.00 95.19 92 LYS A C 1
ATOM 739 O O . LYS A 1 92 ? 8.006 -7.969 2.866 1.00 95.19 92 LYS A O 1
ATOM 744 N N . SER A 1 93 ? 9.962 -7.035 2.292 1.00 95.38 93 SER A N 1
ATOM 745 C CA . SER A 1 93 ? 10.048 -6.226 3.515 1.00 95.38 93 SER A CA 1
ATOM 746 C C . SER A 1 93 ? 8.939 -5.172 3.590 1.00 95.38 93 SER A C 1
ATOM 748 O O . SER A 1 93 ? 8.359 -4.984 4.660 1.00 95.38 93 SER A O 1
ATOM 750 N N . ILE A 1 94 ? 8.564 -4.565 2.457 1.00 94.62 94 ILE A N 1
ATOM 751 C CA . ILE A 1 94 ? 7.371 -3.711 2.348 1.00 94.62 94 ILE A CA 1
ATOM 752 C C . ILE A 1 94 ? 6.117 -4.493 2.748 1.00 94.62 94 ILE A C 1
ATOM 754 O O . ILE A 1 94 ? 5.369 -4.038 3.615 1.00 94.62 94 ILE A O 1
ATOM 758 N N . GLY A 1 95 ? 5.903 -5.662 2.133 1.00 93.12 95 GLY A N 1
ATOM 759 C CA . GLY A 1 95 ? 4.741 -6.508 2.408 1.00 93.12 95 GLY A CA 1
ATOM 760 C C . GLY A 1 95 ? 4.634 -6.860 3.891 1.00 93.12 95 GLY A C 1
ATOM 761 O O . GLY A 1 95 ? 3.616 -6.578 4.514 1.00 93.12 95 GLY A O 1
ATOM 762 N N . ASN A 1 96 ? 5.726 -7.346 4.483 1.00 94.00 96 ASN A N 1
ATOM 763 C CA . ASN A 1 96 ? 5.795 -7.692 5.903 1.00 94.00 96 ASN A CA 1
ATOM 764 C C . ASN A 1 96 ? 5.508 -6.491 6.814 1.00 94.00 96 ASN A C 1
ATOM 766 O O . ASN A 1 96 ? 4.851 -6.645 7.844 1.00 94.00 96 ASN A O 1
ATOM 770 N N . LYS A 1 97 ? 5.978 -5.287 6.448 1.00 93.81 97 LYS A N 1
ATOM 771 C CA . LYS A 1 97 ? 5.682 -4.069 7.211 1.00 93.81 97 LYS A CA 1
ATOM 772 C C . LYS A 1 97 ? 4.179 -3.787 7.198 1.00 93.81 97 LYS A C 1
ATOM 774 O O . LYS A 1 97 ? 3.600 -3.609 8.265 1.00 93.81 97 LYS A O 1
ATOM 779 N N . ILE A 1 98 ? 3.549 -3.776 6.021 1.00 95.25 98 ILE A N 1
ATOM 780 C CA . ILE A 1 98 ? 2.106 -3.513 5.879 1.00 95.25 98 ILE A CA 1
ATOM 781 C C . ILE A 1 98 ? 1.290 -4.578 6.619 1.00 95.25 98 ILE A C 1
ATOM 783 O O . ILE A 1 98 ? 0.442 -4.229 7.440 1.00 95.25 98 ILE A O 1
ATOM 787 N N . ASP A 1 99 ? 1.586 -5.857 6.385 1.00 94.19 99 ASP A N 1
ATOM 788 C CA . ASP A 1 99 ? 0.877 -6.980 7.002 1.00 94.19 99 ASP A CA 1
ATOM 789 C C . ASP A 1 99 ? 0.987 -6.931 8.537 1.00 94.19 99 ASP A C 1
ATOM 791 O O . ASP A 1 99 ? 0.001 -7.160 9.238 1.00 94.19 99 ASP A O 1
ATOM 795 N N . GLY A 1 100 ? 2.147 -6.528 9.072 1.00 93.44 100 GLY A N 1
ATOM 796 C CA . GLY A 1 100 ? 2.352 -6.322 10.505 1.00 93.44 100 GLY A CA 1
ATOM 797 C C . GLY A 1 100 ? 1.463 -5.226 11.109 1.00 93.44 100 GLY A C 1
ATOM 798 O O . GLY A 1 100 ? 0.879 -5.436 12.171 1.00 93.44 100 GLY A O 1
ATOM 799 N N . TYR A 1 101 ? 1.312 -4.074 10.441 1.00 94.50 101 TYR A N 1
ATOM 800 C CA . TYR A 1 101 ? 0.395 -3.018 10.903 1.00 94.50 101 TYR A CA 1
ATOM 801 C C . TYR A 1 101 ? -1.069 -3.453 10.806 1.00 94.50 101 TYR A C 1
ATOM 803 O O . TYR A 1 101 ? -1.838 -3.245 11.742 1.00 94.50 101 TYR A O 1
ATOM 811 N N . VAL A 1 102 ? -1.460 -4.104 9.708 1.00 94.94 102 VAL A N 1
ATOM 812 C CA . VAL A 1 102 ? -2.829 -4.613 9.538 1.00 94.94 102 VAL A CA 1
ATOM 813 C C . VAL A 1 102 ? -3.170 -5.633 10.632 1.00 94.94 102 VAL A C 1
ATOM 815 O O . VAL A 1 102 ? -4.244 -5.556 11.234 1.00 94.94 102 VAL A O 1
ATOM 818 N N . ALA A 1 103 ? -2.250 -6.549 10.943 1.00 93.94 103 ALA A N 1
ATOM 819 C CA . ALA A 1 103 ? -2.410 -7.519 12.024 1.00 93.94 103 ALA A CA 1
ATOM 820 C C . ALA A 1 103 ? -2.498 -6.852 13.407 1.00 93.94 103 ALA A C 1
ATOM 822 O O . ALA A 1 103 ? -3.333 -7.254 14.221 1.00 93.94 103 ALA A O 1
ATOM 823 N N . LEU A 1 104 ? -1.694 -5.812 13.657 1.00 93.62 104 LEU A N 1
ATOM 824 C CA . LEU A 1 104 ? -1.768 -5.006 14.877 1.00 93.62 104 LEU A CA 1
ATOM 825 C C . LEU A 1 104 ? -3.159 -4.379 15.041 1.00 93.62 104 LEU A C 1
ATOM 827 O O . LEU A 1 104 ? -3.770 -4.527 16.097 1.00 93.62 104 LEU A O 1
ATOM 831 N N . PHE A 1 105 ? -3.692 -3.734 14.000 1.00 94.88 105 PHE A N 1
ATOM 832 C CA . PHE A 1 105 ? -5.007 -3.086 14.065 1.00 94.88 105 PHE A CA 1
ATOM 833 C C . PHE A 1 105 ? -6.141 -4.086 14.284 1.00 94.88 105 PHE A C 1
ATOM 835 O O . PHE A 1 105 ? -7.008 -3.861 15.128 1.00 94.88 105 PHE A O 1
ATOM 842 N N . ARG A 1 106 ? -6.113 -5.223 13.580 1.00 93.50 106 ARG A N 1
ATOM 843 C CA . ARG A 1 106 ? -7.091 -6.304 13.774 1.00 93.50 106 ARG A CA 1
ATOM 844 C C . ARG A 1 106 ? -7.035 -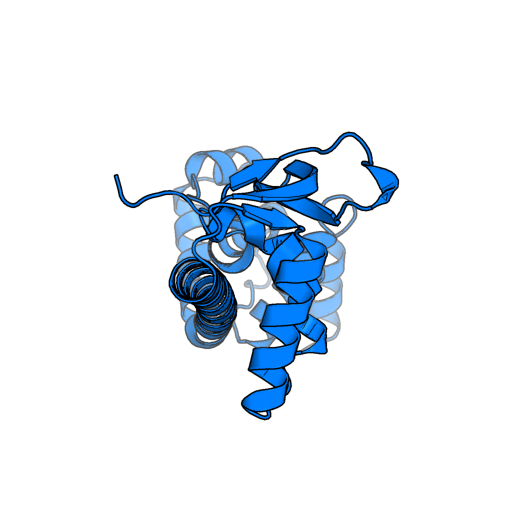6.868 15.193 1.00 93.50 106 ARG A C 1
ATOM 846 O O . ARG A 1 106 ? -8.075 -7.059 15.816 1.00 93.50 106 ARG A O 1
ATOM 853 N N . THR A 1 107 ? -5.834 -7.104 15.717 1.00 92.50 107 THR A N 1
ATOM 854 C CA . THR A 1 107 ? -5.638 -7.610 17.084 1.00 92.50 107 THR A CA 1
ATOM 855 C C . THR A 1 107 ? -6.133 -6.606 18.122 1.00 92.50 107 THR A C 1
ATOM 857 O O . THR A 1 107 ? -6.868 -6.988 19.029 1.00 92.50 107 THR A O 1
ATOM 860 N N . ALA A 1 108 ? -5.807 -5.321 17.965 1.00 92.44 108 ALA A N 1
ATOM 861 C CA . ALA A 1 108 ? -6.273 -4.274 18.869 1.00 92.44 108 ALA A CA 1
ATOM 862 C C . ALA A 1 108 ? -7.804 -4.150 18.865 1.00 92.44 108 ALA A C 1
ATOM 864 O O . ALA A 1 108 ? -8.412 -4.057 19.927 1.00 92.44 108 ALA A O 1
ATOM 865 N N . ALA A 1 109 ? -8.440 -4.216 17.691 1.00 92.25 109 ALA A N 1
ATOM 866 C CA . ALA A 1 109 ? -9.897 -4.204 17.571 1.00 92.25 109 ALA A CA 1
ATOM 867 C C . ALA A 1 109 ? -10.542 -5.375 18.332 1.00 92.25 109 ALA A C 1
ATOM 869 O O . ALA A 1 109 ? -11.461 -5.168 19.124 1.00 92.25 109 ALA A O 1
ATOM 870 N N . LYS A 1 110 ? -10.003 -6.591 18.161 1.00 90.81 110 LYS A N 1
ATOM 871 C CA . LYS A 1 110 ? -10.454 -7.782 18.898 1.00 90.81 110 LYS A CA 1
ATOM 872 C C . LYS A 1 110 ? -10.279 -7.625 20.410 1.00 90.81 110 LYS A C 1
ATOM 874 O O . LYS A 1 110 ? -11.205 -7.920 21.157 1.00 90.81 110 LYS A O 1
ATOM 879 N N . GLN A 1 111 ? -9.132 -7.125 20.868 1.00 90.62 111 GLN A N 1
ATOM 880 C CA . GLN A 1 111 ? -8.873 -6.909 22.296 1.00 90.62 111 GLN A CA 1
ATOM 881 C C . GLN A 1 111 ? -9.827 -5.884 22.916 1.00 90.62 111 GLN A C 1
ATOM 883 O O . GLN A 1 111 ? -10.385 -6.143 23.979 1.00 90.62 111 GLN A O 1
ATOM 888 N N . ILE A 1 112 ? -10.064 -4.748 22.248 1.00 89.31 112 ILE A N 1
ATOM 889 C CA . ILE A 1 112 ? -11.015 -3.735 22.728 1.00 89.31 112 ILE A CA 1
ATOM 890 C C . ILE A 1 112 ? -12.412 -4.340 22.855 1.00 89.31 112 ILE A C 1
ATOM 892 O O . ILE A 1 112 ? -13.056 -4.150 23.888 1.00 89.31 112 ILE A O 1
ATOM 896 N N . LYS A 1 113 ? -12.874 -5.074 21.834 1.00 89.62 113 LYS A N 1
ATOM 897 C CA . LYS A 1 113 ? -14.181 -5.739 21.860 1.00 89.62 113 LYS A CA 1
ATOM 898 C C . LYS A 1 113 ? -14.288 -6.708 23.042 1.00 89.62 113 LYS A C 1
ATOM 900 O O . LYS A 1 113 ? -15.246 -6.619 23.801 1.00 89.62 113 LYS A O 1
ATOM 905 N N . LEU A 1 114 ? -13.277 -7.556 23.250 1.00 89.62 114 LEU A N 1
ATOM 906 C CA . LEU A 1 114 ? -13.242 -8.528 24.351 1.00 89.62 114 LEU A CA 1
ATOM 907 C C . LEU A 1 114 ? -13.235 -7.873 25.740 1.00 89.62 114 LEU A C 1
ATOM 909 O O . LEU A 1 114 ? -13.932 -8.338 26.634 1.00 89.62 114 LEU A O 1
ATOM 913 N N . ILE A 1 115 ? -12.458 -6.804 25.932 1.00 88.69 115 ILE A N 1
ATOM 914 C CA . ILE A 1 115 ? -12.311 -6.148 27.242 1.00 88.69 115 ILE A CA 1
ATOM 915 C C . ILE A 1 115 ? -13.522 -5.272 27.572 1.00 88.69 115 ILE A C 1
ATOM 917 O O . ILE A 1 115 ? -13.967 -5.227 28.715 1.00 88.69 115 ILE A O 1
ATOM 921 N N . THR A 1 116 ? -14.026 -4.523 26.591 1.00 87.44 116 THR A N 1
ATOM 922 C CA . THR A 1 116 ? -15.050 -3.497 26.838 1.00 87.44 116 THR A CA 1
ATOM 923 C C . THR A 1 116 ? -16.473 -3.980 26.586 1.00 87.44 116 THR A C 1
ATOM 925 O O . THR A 1 116 ? -17.411 -3.296 26.990 1.00 87.44 116 THR A O 1
ATOM 928 N N . GLY A 1 117 ? -16.649 -5.092 25.864 1.00 84.38 117 GLY A N 1
ATOM 929 C CA . GLY A 1 117 ? -17.950 -5.550 25.371 1.00 84.38 117 GLY A CA 1
ATOM 930 C C . GLY A 1 117 ? -18.603 -4.599 24.360 1.00 84.38 117 GLY A C 1
ATOM 931 O O . GLY A 1 117 ? -19.760 -4.789 23.999 1.00 84.38 117 GLY A O 1
ATOM 932 N N . LYS A 1 118 ? -17.904 -3.543 23.918 1.00 85.94 118 LYS A N 1
ATOM 933 C CA . LYS A 1 118 ? -18.444 -2.571 22.964 1.00 85.94 118 LYS A CA 1
ATOM 934 C C . LYS A 1 118 ? -18.290 -3.085 21.540 1.00 85.94 118 LYS A C 1
ATOM 936 O O . LYS A 1 118 ? -17.205 -3.487 21.134 1.00 85.94 118 LYS A O 1
ATOM 941 N N . GLU A 1 119 ? -19.352 -2.939 20.755 1.00 86.62 119 GLU A N 1
ATOM 942 C CA . GLU A 1 119 ? -19.372 -3.249 19.316 1.00 86.62 119 GLU A CA 1
ATOM 943 C C . GLU A 1 119 ? -18.791 -2.122 18.444 1.00 86.62 119 GLU A C 1
ATOM 945 O O . GLU A 1 119 ? -18.574 -2.282 17.241 1.00 86.62 119 GLU A O 1
ATOM 950 N N . SER A 1 120 ? -18.526 -0.954 19.035 1.00 90.00 120 SER A N 1
ATOM 951 C CA . SER A 1 120 ? -17.994 0.200 18.315 1.00 90.00 120 SER A CA 1
ATOM 952 C C . SER A 1 120 ? -17.138 1.108 19.189 1.00 90.00 120 SER A C 1
ATOM 954 O O . SER A 1 120 ? -17.336 1.192 20.404 1.00 90.00 120 SER A O 1
ATOM 956 N N . ILE A 1 121 ? -16.242 1.851 18.548 1.00 92.12 121 ILE A N 1
ATOM 957 C CA . ILE A 1 121 ? -15.388 2.864 19.167 1.00 92.12 121 ILE A CA 1
ATOM 958 C C . ILE A 1 121 ? -15.206 4.046 18.212 1.00 92.12 121 ILE A C 1
ATOM 960 O O . ILE A 1 121 ? -15.264 3.890 16.996 1.00 92.12 121 ILE A O 1
ATOM 964 N N . GLU A 1 122 ? -14.942 5.240 18.733 1.00 92.81 122 GLU A N 1
ATOM 965 C CA . GLU A 1 122 ? -14.497 6.349 17.887 1.00 92.81 122 GLU A CA 1
ATOM 966 C C . GLU A 1 122 ? -13.123 6.052 17.271 1.00 92.81 122 GLU A C 1
ATOM 968 O O . GLU A 1 122 ? -12.217 5.579 17.962 1.00 92.81 122 GLU A O 1
ATOM 973 N N . VAL A 1 123 ? -12.927 6.392 15.994 1.00 93.56 123 VAL A N 1
ATOM 974 C CA . VAL A 1 123 ? -11.679 6.097 15.264 1.00 93.56 123 VAL A CA 1
ATOM 975 C C . VAL A 1 123 ? -10.464 6.722 15.960 1.00 93.56 123 VAL A C 1
ATOM 977 O O . VAL A 1 123 ? -9.448 6.058 16.149 1.00 93.56 123 VAL A O 1
ATOM 980 N N . LYS A 1 124 ? -10.559 7.977 16.415 1.00 92.94 124 LYS A N 1
ATOM 981 C CA . LYS A 1 124 ? -9.459 8.642 17.142 1.00 92.94 124 LYS A CA 1
ATOM 982 C C . LYS A 1 124 ? -9.135 7.953 18.466 1.00 92.94 124 LYS A C 1
ATOM 984 O O . LYS A 1 124 ? -7.969 7.842 18.834 1.00 92.94 124 LYS A O 1
ATOM 989 N N . THR A 1 125 ? -10.154 7.472 19.169 1.00 93.31 125 THR A N 1
ATOM 990 C CA . THR A 1 125 ? -9.978 6.740 20.428 1.00 93.31 125 THR A CA 1
ATOM 991 C C . THR A 1 125 ? -9.331 5.378 20.176 1.00 93.31 125 THR A C 1
ATOM 993 O O . THR A 1 125 ? -8.419 4.996 20.906 1.00 93.31 125 THR A O 1
ATOM 996 N N . PHE A 1 126 ? -9.706 4.694 19.091 1.00 94.62 126 PHE A N 1
ATOM 997 C CA . PHE A 1 126 ? -9.022 3.485 18.632 1.00 94.62 126 PHE A CA 1
ATOM 998 C C . PHE A 1 126 ? -7.534 3.735 18.350 1.00 94.62 126 PHE A C 1
ATOM 1000 O O . PHE A 1 126 ? -6.687 3.019 18.875 1.00 94.62 126 PHE A O 1
ATOM 1007 N N . ILE A 1 127 ? -7.198 4.778 17.583 1.00 94.56 127 ILE A N 1
ATOM 1008 C CA . ILE A 1 127 ? -5.800 5.133 17.281 1.00 94.56 127 ILE A CA 1
ATOM 1009 C C . ILE A 1 127 ? -4.996 5.382 18.557 1.00 94.56 127 ILE A C 1
ATOM 1011 O O . ILE A 1 127 ? -3.918 4.810 18.714 1.00 94.56 127 ILE A O 1
ATOM 1015 N N . LYS A 1 128 ? -5.538 6.170 19.494 1.00 93.25 128 LYS A N 1
ATOM 1016 C CA . LYS A 1 128 ? -4.894 6.431 20.789 1.00 93.25 128 LYS A CA 1
ATOM 1017 C C . LYS A 1 128 ? -4.646 5.145 21.574 1.00 93.25 128 LYS A C 1
ATOM 1019 O O . LYS A 1 128 ? -3.581 4.990 22.166 1.00 93.25 128 LYS A O 1
ATOM 1024 N N . TYR A 1 129 ? -5.597 4.212 21.557 1.00 92.00 129 TYR A N 1
ATOM 1025 C CA . TYR A 1 129 ? -5.432 2.913 22.204 1.00 92.00 129 TYR A CA 1
ATOM 1026 C C . TYR A 1 129 ? -4.303 2.094 21.565 1.00 92.00 129 TYR A C 1
ATOM 1028 O O . TYR A 1 129 ? -3.447 1.567 22.270 1.00 92.00 129 TYR A O 1
ATOM 1036 N N . VAL A 1 130 ? -4.242 2.033 20.232 1.00 93.62 130 VAL A N 1
ATOM 1037 C CA . VAL A 1 130 ? -3.156 1.327 19.536 1.00 93.62 130 VAL A CA 1
ATOM 1038 C C . VAL A 1 130 ? -1.799 1.979 19.826 1.00 93.62 130 VAL A C 1
ATOM 1040 O O . VAL A 1 130 ? -0.829 1.276 20.099 1.00 93.62 130 VAL A O 1
ATOM 1043 N N . GLN A 1 131 ? -1.722 3.312 19.823 1.00 92.69 131 GLN A N 1
ATOM 1044 C CA . GLN A 1 131 ? -0.507 4.047 20.191 1.00 92.69 131 GLN A CA 1
ATOM 1045 C C . GLN A 1 131 ? -0.067 3.738 21.625 1.00 92.69 131 GLN A C 1
ATOM 1047 O O . GLN A 1 131 ? 1.121 3.532 21.874 1.00 92.69 131 GLN A O 1
ATOM 1052 N N . TYR A 1 132 ? -1.016 3.651 22.559 1.00 89.88 132 TYR A N 1
ATOM 1053 C CA . TYR A 1 132 ? -0.743 3.244 23.932 1.00 89.88 132 TYR A CA 1
ATOM 1054 C C . TYR A 1 132 ? -0.163 1.824 24.006 1.00 89.88 132 TYR A C 1
ATOM 1056 O O . TYR A 1 132 ? 0.852 1.630 24.671 1.00 89.88 132 TYR A O 1
ATOM 1064 N N . LEU A 1 133 ? -0.732 0.853 23.278 1.00 87.31 133 LEU A N 1
ATOM 1065 C CA . LEU A 1 133 ? -0.185 -0.509 23.204 1.00 87.31 133 LEU A CA 1
ATOM 1066 C C . LEU A 1 133 ? 1.245 -0.531 22.645 1.00 87.31 133 LEU A C 1
ATOM 1068 O O . LEU A 1 133 ? 2.122 -1.184 23.211 1.00 87.31 133 LEU A O 1
ATOM 1072 N N . CYS A 1 134 ? 1.508 0.212 21.566 1.00 87.88 134 CYS A N 1
ATOM 1073 C CA . CYS A 1 134 ? 2.852 0.320 20.995 1.00 87.88 134 CYS A CA 1
ATOM 1074 C C . CYS A 1 134 ? 3.858 0.910 21.989 1.00 87.88 134 CYS A C 1
ATOM 1076 O O . CYS A 1 134 ? 4.946 0.357 22.144 1.00 87.88 134 CYS A O 1
ATOM 1078 N N . ASN A 1 135 ? 3.482 1.979 22.695 1.00 86.69 135 ASN A N 1
ATOM 1079 C CA . ASN A 1 135 ? 4.320 2.589 23.725 1.00 86.69 135 ASN A CA 1
ATOM 1080 C C . ASN A 1 135 ? 4.572 1.633 24.896 1.00 86.69 135 ASN A C 1
ATOM 1082 O O . ASN A 1 135 ? 5.702 1.529 25.371 1.00 86.69 135 ASN A O 1
ATOM 1086 N N . TYR A 1 136 ? 3.546 0.900 25.334 1.00 85.31 136 TYR A N 1
ATOM 1087 C CA . TYR A 1 136 ? 3.664 -0.098 26.395 1.00 85.31 136 TYR A CA 1
ATOM 1088 C C . TYR A 1 136 ? 4.673 -1.198 26.029 1.00 85.31 136 TYR A C 1
ATOM 1090 O O . TYR A 1 136 ? 5.508 -1.576 26.849 1.00 85.31 136 TYR A O 1
ATOM 1098 N N . TRP A 1 137 ? 4.679 -1.643 24.769 1.00 83.12 137 TRP A N 1
ATOM 1099 C CA . TRP A 1 137 ? 5.662 -2.600 24.245 1.00 83.12 137 TRP A CA 1
ATOM 1100 C C . TRP A 1 137 ? 7.001 -1.976 23.829 1.00 83.12 137 TRP A C 1
ATOM 1102 O O . TRP A 1 137 ? 7.834 -2.669 23.247 1.00 83.12 137 TRP A O 1
ATOM 1112 N N . ARG A 1 138 ? 7.226 -0.685 24.117 1.00 81.75 138 ARG A N 1
ATOM 1113 C CA . ARG A 1 138 ? 8.432 0.073 23.735 1.00 81.75 138 ARG A CA 1
ATOM 1114 C C . ARG A 1 138 ? 8.746 -0.008 22.237 1.00 81.75 138 ARG A C 1
ATOM 1116 O O . ARG A 1 138 ? 9.907 -0.043 21.836 1.00 81.75 138 ARG A O 1
ATOM 1123 N N . SER A 1 139 ? 7.708 -0.057 21.406 1.00 79.25 139 SER A N 1
ATOM 1124 C CA . SER A 1 139 ? 7.858 -0.019 19.957 1.00 79.25 139 SER A CA 1
ATOM 1125 C C . SER A 1 139 ? 8.050 1.420 19.482 1.00 79.25 139 SER A C 1
ATOM 1127 O O . SER A 1 139 ? 7.313 2.319 19.868 1.00 79.25 139 SER A O 1
ATOM 1129 N N . ASP A 1 140 ? 8.986 1.610 18.561 1.00 77.19 140 ASP A N 1
ATOM 1130 C CA . ASP A 1 140 ? 9.261 2.848 17.820 1.00 77.19 140 ASP A CA 1
ATOM 1131 C C . ASP A 1 140 ? 8.164 3.234 16.804 1.00 77.19 140 ASP A C 1
ATOM 1133 O O . ASP A 1 140 ? 8.247 4.255 16.127 1.00 77.19 140 ASP A O 1
ATOM 1137 N N . LYS A 1 141 ? 7.107 2.426 16.680 1.00 76.50 141 LYS A N 1
ATOM 1138 C CA . LYS A 1 141 ? 6.098 2.544 15.617 1.00 76.50 141 LYS A CA 1
ATOM 1139 C C . LYS A 1 141 ? 5.037 3.617 15.852 1.00 76.50 141 LYS A C 1
ATOM 1141 O O . LYS A 1 141 ? 4.232 3.846 14.949 1.00 76.50 141 LYS A O 1
ATOM 1146 N N . THR A 1 142 ? 4.998 4.241 17.027 1.00 78.38 142 THR A N 1
ATOM 1147 C CA . THR A 1 142 ? 3.882 5.077 17.509 1.00 78.38 142 THR A CA 1
ATOM 1148 C C . THR A 1 142 ? 3.553 6.255 16.588 1.00 78.38 142 THR A C 1
ATOM 1150 O O . THR A 1 142 ? 2.376 6.545 16.359 1.00 78.38 142 THR A O 1
ATOM 1153 N N . GLU A 1 143 ? 4.569 6.888 16.000 1.00 80.81 143 GLU A N 1
ATOM 1154 C CA . GLU A 1 143 ? 4.407 8.030 15.086 1.00 80.81 143 GLU A CA 1
ATOM 1155 C C . GLU A 1 143 ? 3.797 7.632 13.732 1.00 80.81 143 GLU A C 1
ATOM 1157 O O . GLU A 1 143 ? 3.119 8.425 13.080 1.00 80.81 143 GLU A O 1
ATOM 1162 N N . GLU A 1 144 ? 3.989 6.382 13.303 1.00 89.69 144 GLU A N 1
ATOM 1163 C CA . GLU A 1 144 ? 3.494 5.886 12.017 1.00 89.69 144 GLU A CA 1
ATOM 1164 C C . GLU A 1 144 ? 2.062 5.320 12.100 1.00 89.69 144 GLU A C 1
ATOM 1166 O O . GLU A 1 144 ? 1.445 5.085 11.058 1.00 89.69 144 GLU A O 1
ATOM 1171 N N . ILE A 1 145 ? 1.514 5.117 13.306 1.00 93.50 145 ILE A N 1
ATOM 1172 C CA . ILE A 1 145 ? 0.244 4.402 13.533 1.00 93.50 145 ILE A CA 1
ATOM 1173 C C . ILE A 1 145 ? -0.928 5.031 12.786 1.00 93.50 145 ILE A C 1
ATOM 1175 O O . ILE A 1 145 ? -1.594 4.342 12.014 1.00 93.50 145 ILE A O 1
ATOM 1179 N N . GLU A 1 146 ? -1.171 6.328 12.977 1.00 94.44 146 GLU A N 1
ATOM 1180 C CA . GLU A 1 146 ? -2.297 7.010 12.331 1.00 94.44 146 GLU A CA 1
ATOM 1181 C C . GLU A 1 146 ? -2.148 6.985 10.807 1.00 94.44 146 GLU A C 1
ATOM 1183 O O . GLU A 1 146 ? -3.088 6.665 10.080 1.00 94.44 146 GLU A O 1
ATOM 1188 N N . LYS A 1 147 ? -0.934 7.231 10.308 1.00 93.38 147 LYS A N 1
ATOM 1189 C CA . LYS A 1 147 ? -0.635 7.228 8.874 1.00 93.38 147 LYS A CA 1
ATOM 1190 C C . LYS A 1 147 ? -0.852 5.855 8.237 1.00 93.38 147 LYS A C 1
ATOM 1192 O O . LYS A 1 147 ? -1.408 5.769 7.143 1.00 93.38 147 LYS A O 1
ATOM 1197 N N . PHE A 1 148 ? -0.416 4.779 8.890 1.00 94.81 148 PHE A N 1
ATOM 1198 C CA . PHE A 1 148 ? -0.634 3.422 8.387 1.00 94.81 148 PHE A CA 1
ATOM 1199 C C . PHE A 1 148 ? -2.097 3.011 8.492 1.00 94.81 148 PHE A C 1
ATOM 1201 O O . PHE A 1 148 ? -2.620 2.432 7.543 1.00 94.81 148 PHE A O 1
ATOM 1208 N N . 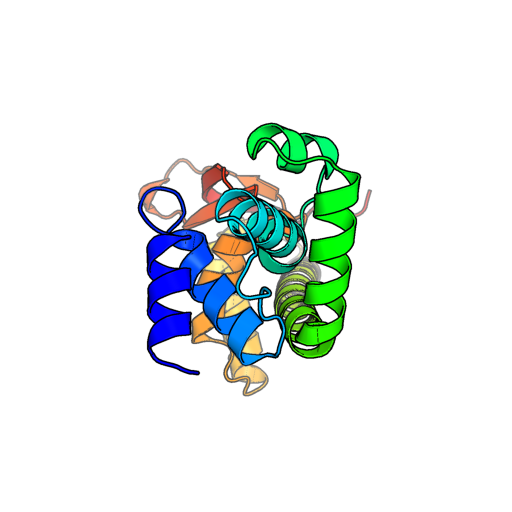PHE A 1 149 ? -2.765 3.334 9.599 1.00 95.81 149 PHE A N 1
ATOM 1209 C CA . PHE A 1 149 ? -4.174 3.007 9.768 1.00 95.81 149 PHE A CA 1
ATOM 1210 C C . PHE A 1 149 ? -5.034 3.702 8.715 1.00 95.81 149 PHE A C 1
ATOM 1212 O O . PHE A 1 149 ? -5.788 3.040 8.013 1.00 95.81 149 PHE A O 1
ATOM 1219 N N . THR A 1 150 ? -4.871 5.015 8.545 1.00 95.31 150 THR A N 1
ATOM 1220 C CA . THR A 1 150 ? -5.616 5.802 7.550 1.00 95.31 150 THR A CA 1
ATOM 1221 C C . THR A 1 150 ? -5.371 5.283 6.134 1.00 95.31 150 THR A C 1
ATOM 1223 O O . THR A 1 150 ? -6.328 5.046 5.396 1.00 95.31 150 THR A O 1
ATOM 1226 N N . ARG A 1 151 ? -4.105 5.035 5.759 1.00 95.62 151 ARG A N 1
ATOM 1227 C CA . ARG A 1 151 ? -3.730 4.568 4.415 1.00 95.62 151 ARG A CA 1
ATOM 1228 C C . ARG A 1 151 ? -4.173 3.140 4.116 1.00 95.62 151 ARG A C 1
ATOM 1230 O O . ARG A 1 151 ? -4.526 2.883 2.973 1.00 95.62 151 ARG A O 1
ATOM 1237 N N . TYR A 1 152 ? -4.124 2.229 5.086 1.00 96.50 152 TYR A N 1
ATOM 1238 C CA . TYR A 1 152 ? -4.376 0.794 4.885 1.00 96.50 152 TYR A CA 1
ATOM 1239 C C . TYR A 1 152 ? -5.660 0.296 5.548 1.00 96.50 152 TYR A C 1
ATOM 1241 O O . TYR A 1 152 ? -5.840 -0.910 5.712 1.00 96.50 152 TYR A O 1
ATOM 1249 N N . PHE A 1 153 ? -6.572 1.202 5.902 1.00 95.62 153 PHE A N 1
ATOM 1250 C CA . PHE A 1 153 ? -7.839 0.861 6.541 1.00 95.62 153 PHE A CA 1
ATOM 1251 C C . PHE A 1 153 ? -8.617 -0.215 5.764 1.00 95.62 153 PHE A C 1
ATOM 1253 O O . PHE A 1 153 ? -9.039 -1.204 6.362 1.00 95.62 153 PHE A O 1
ATOM 1260 N N . TYR A 1 154 ? -8.709 -0.098 4.436 1.00 94.69 154 TYR A N 1
ATOM 1261 C CA . TYR A 1 154 ? -9.355 -1.088 3.561 1.00 94.69 154 TYR A CA 1
ATOM 1262 C C . TYR A 1 154 ? -8.786 -2.513 3.670 1.00 94.69 154 TYR A C 1
ATOM 1264 O O . TYR A 1 154 ? -9.488 -3.472 3.365 1.00 94.69 154 TYR A O 1
ATOM 1272 N N . LEU A 1 155 ? -7.542 -2.684 4.132 1.00 95.00 155 LEU A N 1
ATOM 1273 C CA . LEU A 1 155 ? -6.952 -4.005 4.372 1.00 95.00 155 LEU A CA 1
ATOM 1274 C C . LEU A 1 155 ? -7.336 -4.581 5.734 1.00 95.00 155 LEU A C 1
ATOM 1276 O O . LEU A 1 155 ? -7.200 -5.782 5.951 1.00 95.00 155 LEU A O 1
ATOM 1280 N N . THR A 1 156 ? -7.805 -3.764 6.675 1.00 93.00 156 THR A N 1
ATOM 1281 C CA . THR A 1 156 ? -8.115 -4.230 8.033 1.00 93.00 156 THR A CA 1
ATOM 1282 C C . THR A 1 156 ? -9.355 -5.118 8.079 1.00 93.00 156 THR A C 1
ATOM 1284 O O . THR A 1 156 ? -9.410 -5.999 8.932 1.00 93.00 156 THR A O 1
ATOM 1287 N N . GLY A 1 157 ? -10.297 -4.943 7.145 1.00 88.25 157 GLY A N 1
ATOM 1288 C CA . GLY A 1 157 ? -11.608 -5.602 7.168 1.00 88.25 157 GLY A CA 1
ATOM 1289 C C . GLY A 1 157 ? -12.574 -5.009 8.200 1.00 88.25 157 GLY A C 1
ATOM 1290 O O . GLY A 1 157 ? -13.666 -5.528 8.382 1.00 88.25 157 GLY A O 1
ATOM 1291 N N . LEU A 1 158 ? -12.185 -3.930 8.883 1.00 90.62 158 LEU A N 1
ATOM 1292 C CA . LEU A 1 158 ? -13.046 -3.230 9.830 1.00 90.62 158 LEU A CA 1
ATOM 1293 C C . LEU A 1 158 ? -14.049 -2.343 9.082 1.00 90.62 158 LEU A C 1
ATOM 1295 O O . LEU A 1 158 ? -13.768 -1.855 7.986 1.00 90.62 158 LEU A O 1
ATOM 1299 N N . LYS A 1 159 ? -15.207 -2.087 9.697 1.00 91.75 159 LYS A N 1
ATOM 1300 C CA . LYS A 1 159 ? -16.217 -1.166 9.157 1.00 91.75 159 LYS A CA 1
ATOM 1301 C C . LYS A 1 159 ? -16.104 0.197 9.817 1.00 91.75 159 LYS A C 1
ATOM 1303 O O . LYS A 1 159 ? -15.872 0.287 11.019 1.00 91.75 159 LYS A O 1
ATOM 1308 N N . ALA A 1 160 ? -16.291 1.255 9.037 1.00 92.25 160 ALA A N 1
ATOM 1309 C CA . ALA A 1 160 ? -16.291 2.618 9.544 1.00 92.25 160 ALA A CA 1
ATOM 1310 C C . ALA A 1 160 ? -17.547 3.370 9.103 1.00 92.25 160 ALA A C 1
ATOM 1312 O O . ALA A 1 160 ? -18.059 3.157 8.005 1.00 92.25 160 ALA A O 1
ATOM 1313 N N . GLU A 1 161 ? -18.027 4.260 9.966 1.00 90.88 161 GLU A N 1
ATOM 1314 C CA . GLU A 1 161 ? -19.238 5.046 9.752 1.00 90.88 161 GLU A CA 1
ATOM 1315 C C . GLU A 1 161 ? -18.963 6.542 9.892 1.00 90.88 161 GLU A C 1
ATOM 1317 O O . GLU A 1 161 ? -18.164 7.002 10.720 1.00 90.88 161 GLU A O 1
ATOM 1322 N N . THR A 1 162 ? -19.658 7.311 9.060 1.00 85.56 162 THR A N 1
ATOM 1323 C CA . THR A 1 162 ? -19.727 8.767 9.155 1.00 85.56 162 THR A CA 1
ATOM 1324 C C . THR A 1 162 ? -20.622 9.147 10.335 1.00 85.56 162 THR A C 1
ATOM 1326 O O . THR A 1 162 ? -21.742 8.653 10.447 1.00 85.56 162 THR A O 1
ATOM 1329 N N . GLY A 1 163 ? -20.152 10.030 11.216 1.00 71.00 163 GLY A N 1
ATOM 1330 C CA . GLY A 1 163 ? -20.950 10.569 12.323 1.00 71.00 163 GLY A CA 1
ATOM 1331 C C . GLY A 1 163 ? -21.517 11.957 12.010 1.00 71.00 163 GLY A C 1
ATOM 1332 O O . GLY A 1 163 ? -21.055 12.621 11.085 1.00 71.00 163 GLY A O 1
ATOM 1333 N N . ARG A 1 164 ? -22.464 12.439 12.833 1.00 67.06 164 ARG A N 1
ATOM 1334 C CA . ARG A 1 164 ? -23.015 13.812 12.730 1.00 67.06 164 ARG A CA 1
ATOM 1335 C C . ARG A 1 164 ? -21.937 14.901 12.859 1.00 67.06 164 ARG A C 1
ATOM 1337 O O . ARG A 1 164 ? -22.094 15.978 12.300 1.00 67.06 164 ARG A O 1
ATOM 1344 N N . ASN A 1 165 ? -20.826 14.596 13.533 1.00 66.62 165 ASN A N 1
ATOM 1345 C CA . ASN A 1 165 ? -19.679 15.488 13.705 1.00 66.62 165 ASN A CA 1
ATOM 1346 C C . ASN A 1 165 ? -18.527 15.097 12.766 1.00 66.62 165 ASN A C 1
ATOM 1348 O O . ASN A 1 165 ? -17.487 14.628 13.218 1.00 66.62 165 ASN A O 1
ATOM 1352 N N . ALA A 1 166 ? -18.680 15.295 11.454 1.00 64.19 166 ALA A N 1
ATOM 1353 C CA . ALA A 1 166 ? -17.611 15.006 10.486 1.00 64.19 166 ALA A CA 1
ATOM 1354 C C . ALA A 1 166 ? -16.289 15.743 10.806 1.00 64.19 166 ALA A C 1
ATOM 1356 O O . ALA A 1 166 ? -15.212 15.206 10.563 1.00 64.19 166 ALA A O 1
ATOM 1357 N N . ALA A 1 167 ? -16.363 16.921 11.441 1.00 71.06 167 ALA A N 1
ATOM 1358 C CA . ALA A 1 167 ? -15.205 17.703 11.881 1.00 71.06 167 ALA A CA 1
ATOM 1359 C C . ALA A 1 167 ? -14.297 16.974 12.894 1.00 71.06 167 ALA A C 1
ATOM 1361 O O . ALA A 1 167 ? -13.116 17.299 13.010 1.00 71.06 167 ALA A O 1
ATOM 1362 N N . SER A 1 168 ? -14.812 15.979 13.627 1.00 75.19 168 SER A N 1
ATOM 1363 C CA . SER A 1 168 ? -14.002 15.170 14.545 1.00 75.19 168 SER A CA 1
ATOM 1364 C C . SER A 1 168 ? -13.450 13.892 13.906 1.00 75.19 168 SER A C 1
ATOM 1366 O O . SER A 1 168 ? -12.667 13.201 14.563 1.00 75.19 168 SER A O 1
ATOM 1368 N N . GLY A 1 169 ? -13.798 13.598 12.651 1.00 83.38 169 GLY A N 1
ATOM 1369 C CA . GLY A 1 169 ? -13.412 12.377 11.951 1.00 83.38 169 GLY A CA 1
ATOM 1370 C C . GLY A 1 169 ? -11.949 12.317 11.513 1.00 83.38 169 GLY A C 1
ATOM 1371 O O . GLY A 1 169 ? -11.158 13.237 11.737 1.00 83.38 169 GLY A O 1
ATOM 1372 N N . LEU A 1 170 ? -11.595 11.188 10.905 1.00 91.88 170 LEU A N 1
ATOM 1373 C CA . LEU A 1 170 ? -10.314 10.933 10.251 1.00 91.88 170 LEU A CA 1
ATOM 1374 C C . LEU A 1 170 ? -10.553 10.473 8.812 1.00 91.88 170 LEU A C 1
ATOM 1376 O O . LEU A 1 170 ? -11.498 9.729 8.542 1.00 91.88 170 LEU A O 1
ATOM 1380 N N . ASP A 1 171 ? -9.676 10.894 7.904 1.00 93.12 171 ASP A N 1
ATOM 1381 C CA . ASP A 1 171 ? -9.691 10.445 6.514 1.00 93.12 171 ASP A CA 1
ATOM 1382 C C . ASP A 1 171 ? -9.169 9.006 6.430 1.00 93.12 171 ASP A C 1
ATOM 1384 O O . ASP A 1 171 ? -7.977 8.757 6.613 1.00 93.12 171 ASP A O 1
ATOM 1388 N N . LEU A 1 172 ? -10.051 8.053 6.134 1.00 94.75 172 LEU A N 1
ATOM 1389 C CA . LEU A 1 172 ? -9.696 6.649 5.936 1.00 94.75 172 LEU A CA 1
ATOM 1390 C C . LEU A 1 172 ? -9.854 6.270 4.467 1.00 94.75 172 LEU A C 1
ATOM 1392 O O . LEU A 1 172 ? -10.829 6.646 3.813 1.00 94.75 172 LEU A O 1
ATOM 1396 N N . TYR A 1 173 ? -8.910 5.483 3.960 1.00 95.19 173 TYR A N 1
ATOM 1397 C CA . TYR A 1 173 ? -8.994 4.894 2.628 1.00 95.19 173 TYR A CA 1
ATOM 1398 C C . TYR A 1 173 ? -9.834 3.611 2.676 1.00 95.19 173 TYR A C 1
ATOM 1400 O O . TYR A 1 173 ? -9.425 2.626 3.293 1.00 95.19 173 TYR A O 1
ATOM 1408 N N . THR A 1 174 ? -10.995 3.607 2.014 1.00 91.50 174 THR A N 1
ATOM 1409 C CA . THR A 1 174 ? -11.852 2.413 1.824 1.00 91.50 174 THR A CA 1
ATOM 1410 C C . THR A 1 174 ? -11.488 1.617 0.574 1.00 91.50 174 THR A C 1
ATOM 1412 O O . THR A 1 174 ? -11.878 0.465 0.423 1.00 91.50 174 THR A O 1
ATOM 1415 N N . SER A 1 175 ? -10.672 2.208 -0.293 1.00 91.88 175 SER A N 1
ATOM 1416 C CA . SER A 1 175 ? -9.874 1.533 -1.314 1.00 91.88 175 SER A CA 1
ATOM 1417 C C . SER A 1 175 ? -8.582 2.337 -1.520 1.00 91.88 175 SER A C 1
ATOM 1419 O O . SER A 1 175 ? -8.494 3.457 -1.014 1.00 91.88 175 SER A O 1
ATOM 1421 N N . PRO A 1 176 ? -7.585 1.865 -2.290 1.00 90.38 176 PRO A N 1
ATOM 1422 C CA . PRO A 1 176 ? -6.340 2.617 -2.494 1.00 90.38 176 PRO A CA 1
ATOM 1423 C C . PRO A 1 176 ? -6.520 4.046 -3.035 1.00 90.38 176 PRO A C 1
ATOM 1425 O O . PRO A 1 176 ? -5.648 4.896 -2.820 1.00 90.38 176 PRO A O 1
ATOM 1428 N N . ARG A 1 177 ? -7.642 4.305 -3.726 1.00 88.31 177 ARG A N 1
ATOM 1429 C CA . ARG A 1 177 ? -7.960 5.578 -4.395 1.00 88.31 177 ARG A CA 1
ATOM 1430 C C . ARG A 1 177 ? -9.154 6.321 -3.793 1.00 88.31 177 ARG A C 1
ATOM 1432 O O . ARG A 1 177 ? -9.304 7.510 -4.052 1.00 88.31 177 ARG A O 1
ATOM 1439 N N . VAL A 1 178 ? -9.994 5.652 -3.004 1.00 91.69 178 VAL A N 1
ATOM 1440 C CA . VAL A 1 178 ? -11.189 6.256 -2.398 1.00 91.69 178 VAL A CA 1
ATOM 1441 C C . VAL A 1 178 ? -10.927 6.494 -0.922 1.00 91.69 178 VAL A C 1
ATOM 1443 O O . VAL A 1 178 ? -10.647 5.552 -0.179 1.00 91.69 178 VAL A O 1
ATOM 1446 N N . LYS A 1 179 ? -11.047 7.754 -0.505 1.00 92.94 179 LYS A N 1
ATOM 1447 C CA . LYS A 1 179 ? -11.006 8.155 0.899 1.00 92.94 179 LYS A CA 1
ATOM 1448 C C . LYS A 1 179 ? -12.318 8.809 1.311 1.00 92.94 179 LYS A C 1
ATOM 1450 O O . LYS A 1 179 ? -12.969 9.457 0.495 1.00 92.94 179 LYS A O 1
ATOM 1455 N N . GLY A 1 180 ? -12.667 8.662 2.579 1.00 89.12 180 GLY A N 1
ATOM 1456 C CA . GLY A 1 180 ? -13.793 9.345 3.206 1.00 89.12 180 GLY A CA 1
ATOM 1457 C C . GLY A 1 180 ? -13.460 9.709 4.645 1.00 89.12 180 GLY A C 1
ATOM 1458 O O . GLY A 1 180 ? -12.529 9.153 5.228 1.00 89.12 180 GLY A O 1
ATOM 1459 N N . THR A 1 181 ? -14.210 10.644 5.215 1.00 93.19 181 THR A N 1
ATOM 1460 C CA . THR A 1 181 ? -14.030 11.065 6.606 1.00 93.19 181 THR A CA 1
ATOM 1461 C C . THR A 1 181 ? -14.945 10.244 7.509 1.00 93.19 181 THR A C 1
ATOM 1463 O O . THR A 1 181 ? -16.166 10.332 7.406 1.00 93.19 181 THR A O 1
ATOM 1466 N N . TYR A 1 182 ? -14.364 9.456 8.412 1.00 92.56 182 TYR A N 1
ATOM 1467 C CA . TYR A 1 182 ? -15.099 8.548 9.295 1.00 92.56 182 TYR A CA 1
ATOM 1468 C C . TYR A 1 182 ? -14.863 8.884 10.763 1.00 92.56 182 TYR A C 1
ATOM 1470 O O . TYR A 1 182 ? -13.787 9.340 11.149 1.00 92.56 182 TYR A O 1
ATOM 1478 N N . VAL A 1 183 ? -15.879 8.648 11.591 1.00 92.06 183 VAL A N 1
ATOM 1479 C CA . VAL A 1 183 ? -15.860 9.012 13.017 1.00 92.06 183 VAL A CA 1
ATOM 1480 C C . VAL A 1 183 ? -15.932 7.770 13.900 1.00 92.06 183 VAL A C 1
ATOM 1482 O O . VAL A 1 183 ? -15.286 7.726 14.946 1.00 92.06 183 VAL A O 1
ATOM 1485 N N . ILE A 1 184 ? -16.665 6.744 13.466 1.00 92.00 184 ILE A N 1
ATOM 1486 C CA . ILE A 1 184 ? -16.920 5.526 14.241 1.00 92.00 184 ILE A CA 1
ATOM 1487 C C . ILE A 1 184 ? -16.307 4.328 13.522 1.00 92.00 184 ILE A C 1
ATOM 1489 O O . ILE A 1 184 ? -16.427 4.199 12.308 1.00 92.00 184 ILE A O 1
ATOM 1493 N N . LEU A 1 185 ? -15.674 3.449 14.289 1.00 93.00 185 LEU A N 1
ATOM 1494 C CA . LEU A 1 185 ? -15.196 2.135 13.893 1.00 93.00 185 LEU A CA 1
ATOM 1495 C C . LEU A 1 185 ? -16.119 1.080 14.514 1.00 93.00 185 LEU A C 1
ATOM 1497 O O . LEU A 1 185 ? -16.349 1.103 15.724 1.00 93.00 185 LEU A O 1
ATOM 1501 N N . ARG A 1 186 ? -16.628 0.152 13.705 1.00 89.25 186 ARG A N 1
ATOM 1502 C CA . ARG A 1 186 ? -17.398 -1.007 14.164 1.00 89.25 186 ARG A CA 1
ATOM 1503 C C . ARG A 1 186 ? -16.545 -2.265 14.116 1.00 89.25 186 ARG A C 1
ATOM 1505 O O . ARG A 1 186 ? -15.870 -2.538 13.121 1.00 89.25 186 ARG A O 1
ATOM 1512 N N . PHE A 1 187 ? -16.606 -3.026 15.197 1.00 83.12 187 PHE A N 1
ATOM 1513 C CA . PHE A 1 187 ? -15.997 -4.340 15.303 1.00 83.12 187 PHE A CA 1
ATOM 1514 C C . PHE A 1 187 ? -17.065 -5.353 14.899 1.00 83.12 187 PHE A C 1
ATOM 1516 O O . PHE A 1 187 ? -18.045 -5.514 15.616 1.00 83.12 187 PHE A O 1
ATOM 1523 N N . GLU A 1 188 ? -16.947 -5.995 13.738 1.00 68.44 188 GLU A N 1
ATOM 1524 C CA . GLU A 1 188 ? -17.940 -7.009 13.366 1.00 68.44 188 GLU A CA 1
ATOM 1525 C C . GLU A 1 188 ? -17.997 -8.138 14.413 1.00 68.44 188 GLU A C 1
ATOM 1527 O O . GLU A 1 188 ? -17.009 -8.446 15.091 1.00 68.44 188 GLU A O 1
ATOM 1532 N N . GLY A 1 189 ? -19.187 -8.707 14.610 1.00 52.44 189 GLY A N 1
ATOM 1533 C CA . GLY A 1 189 ? -19.331 -10.024 15.223 1.00 52.44 189 GLY A CA 1
ATOM 1534 C C . GLY A 1 189 ? -18.823 -11.066 14.242 1.00 52.44 189 GLY A C 1
ATOM 1535 O O . GLY A 1 189 ? -19.040 -10.911 13.042 1.00 52.44 189 GLY A O 1
ATOM 1536 N N . ASP A 1 190 ? -18.119 -12.077 14.745 1.00 40.16 190 ASP A N 1
ATOM 1537 C CA . ASP A 1 190 ? -17.821 -13.270 13.962 1.00 40.16 190 ASP A CA 1
ATOM 1538 C C . ASP A 1 190 ? -19.168 -13.820 13.450 1.00 40.16 190 ASP A C 1
ATOM 1540 O O . ASP A 1 190 ? -19.977 -14.297 14.246 1.00 40.16 190 ASP A O 1
ATOM 1544 N N . ASN A 1 191 ? -19.446 -13.653 12.154 1.00 34.28 191 ASN A N 1
ATOM 1545 C CA . ASN A 1 191 ? -20.465 -14.439 11.460 1.00 34.28 191 ASN A CA 1
ATOM 1546 C C . ASN A 1 191 ? -19.834 -15.765 11.049 1.00 34.28 191 ASN A C 1
ATOM 1548 O O . ASN A 1 191 ? -18.742 -15.711 10.433 1.00 34.28 191 ASN A O 1
#

pLDDT: mean 90.26, std 9.03, range [34.28, 97.44]

Secondary structure (DSSP, 8-state):
--HHHHHHHHHHT-GGGHHHHHHHHHHHHTT-PPPTT--HHHHHHHHHHHHHHHTS-----HHHHHHHTT--HHHHHHHHHHHHHHTHHHHHHHHHHHHHHHHHHHHHHHHHHHHH--SEEEHHHHHHHHHHHHHHTT-GGGGGHHHHHHHHHHHH--EEE--S-GGG-EEEESSSS-EEEE-EEE-----

Sequence (191 aa):
MEKSLREKYTEAFSGNWQYLLKFALKIAEAGGEFPPKTTISSMRGCMEFLYSKYIERVPVDIKLIAYGHGITPETLKKHVKKIENAAIVYLKSIGNKIDGYVALFRTAAKQIKLITGKESIEVKTFIKYVQYLCNYWRSDKTEEIEKFFTRYFYLTGLKAETGRNAASGLDLYTSPRVKGTYVILRFEGDN

Foldseek 3Di:
DDPVQLVVLCVLQDDPNVVLSVVLVVLVVLVLDDDPPDDSLLSSLLSVQLCCVQVQVDDDDLCVSCVVSVHHSVSSVVSNVSSCVSNVVVSVVSNVVLVVLLVLLLVLLVVCCVPVVDQKDWPVVSLVSSLVVCVVVVHPCNVCNLVSCQQCVLVNPKDFAADPPLVQFDWHDVGNPDTDTTTMIGDDDDD

Radius of gyration: 19.65 Å; chains: 1; bounding box: 48×32×52 Å